Protein AF-A0A556UYN7-F1 (afdb_monomer_lite)

InterPro domains:
  IPR002108 Actin-depolymerising factor homology domain [PF00241] (22-129)
  IPR002108 Actin-depolymerising factor homology domain [PS51263] (1-130)
  IPR002108 Actin-depolymerising factor homology domain [SM00102] (3-130)
  IPR029006 ADF-H/Gelsolin-like domain superfamily [G3DSA:3.40.20.10] (18-131)

pLDDT: mean 74.33, std 18.43, range [32.28, 95.44]

Secondary structure (DSSP, 8-state):
--HHHHHHHHHHHHHTT-SEEEEEE-TTSS-EEEEEEES--HHHHHTT--TTSEEEEEEEE--TT-SS-EEEEEEEE-TTS-HHHHHHHTTHHHHHHHHHHHHSSS--SEEEEESSGGG--HHHHHHHHHTT-SS---HHHHHHS-TTSTT-S------PPP-HHHHHHHHHHHHHHHHHHHHHHHHHHHHHHHHHHHHHHHHHHHHHHHHHHHHHHHHHHHHHHHHHHHHHH--

Structure (mmCIF, N/CA/C/O backbone):
data_AF-A0A556UYN7-F1
#
_entry.id   AF-A0A556UYN7-F1
#
loop_
_atom_site.group_PDB
_atom_site.id
_atom_site.type_symbol
_atom_site.label_atom_id
_atom_site.label_alt_id
_atom_site.label_comp_id
_atom_site.label_asym_id
_atom_site.label_entity_id
_atom_site.label_seq_id
_atom_site.pdbx_PDB_ins_code
_atom_site.Cartn_x
_atom_site.Cartn_y
_atom_site.Cartn_z
_atom_site.occupancy
_atom_site.B_iso_or_equiv
_atom_site.auth_seq_id
_atom_site.auth_comp_id
_atom_site.auth_asym_id
_atom_site.auth_atom_id
_atom_site.pdbx_PDB_model_num
ATOM 1 N N . MET A 1 1 ? -4.667 -22.343 12.187 1.00 42.44 1 MET A N 1
ATOM 2 C CA . MET A 1 1 ? -4.225 -21.043 11.632 1.00 42.44 1 MET A CA 1
ATOM 3 C C . MET A 1 1 ? -2.766 -21.134 11.159 1.00 42.44 1 MET A C 1
ATOM 5 O O . MET A 1 1 ? -1.935 -20.327 11.536 1.00 42.44 1 MET A O 1
ATOM 9 N N . THR A 1 2 ? -2.428 -22.156 10.368 1.00 34.59 2 THR A N 1
ATOM 10 C CA . THR A 1 2 ? -1.034 -22.444 9.956 1.00 34.59 2 THR A CA 1
ATOM 11 C C . THR A 1 2 ? -0.932 -23.000 8.532 1.00 34.59 2 THR A C 1
ATOM 13 O O . THR A 1 2 ? 0.169 -23.124 8.010 1.00 34.59 2 THR A O 1
ATOM 16 N N . GLN A 1 3 ? -2.058 -23.276 7.859 1.00 34.25 3 GLN A N 1
ATOM 17 C CA . GLN A 1 3 ? -2.058 -23.762 6.473 1.00 34.25 3 GLN A CA 1
ATOM 18 C C . GLN A 1 3 ? -1.913 -22.647 5.421 1.00 34.25 3 GLN A C 1
ATOM 20 O O . GLN A 1 3 ? -1.437 -22.932 4.329 1.00 34.25 3 GLN A O 1
ATOM 25 N N . ASN A 1 4 ? -2.202 -21.380 5.747 1.00 41.03 4 ASN A N 1
ATOM 26 C CA . ASN A 1 4 ? -2.070 -20.275 4.781 1.00 41.03 4 ASN A CA 1
ATOM 27 C C . ASN A 1 4 ? -0.627 -19.783 4.594 1.00 41.03 4 ASN A C 1
ATOM 29 O O . ASN A 1 4 ? -0.275 -19.326 3.513 1.00 41.03 4 ASN A O 1
ATOM 33 N N . ILE A 1 5 ? 0.238 -19.927 5.601 1.00 40.72 5 ILE A N 1
ATOM 34 C CA . ILE A 1 5 ? 1.629 -19.448 5.515 1.00 40.72 5 ILE A CA 1
ATOM 35 C C . ILE A 1 5 ? 2.445 -20.313 4.543 1.00 40.72 5 ILE A C 1
ATOM 37 O O . ILE A 1 5 ? 3.268 -19.796 3.792 1.00 40.72 5 ILE A O 1
ATOM 41 N N . LEU A 1 6 ? 2.188 -21.627 4.504 1.00 32.28 6 LEU A N 1
ATOM 42 C CA . LEU A 1 6 ? 2.928 -22.545 3.636 1.00 32.28 6 LEU A CA 1
ATOM 43 C C . LEU A 1 6 ? 2.555 -22.379 2.153 1.00 32.28 6 LEU A C 1
ATOM 45 O O . LEU A 1 6 ? 3.432 -22.475 1.299 1.00 32.28 6 LEU A O 1
ATOM 49 N N . VAL A 1 7 ? 1.286 -22.084 1.844 1.00 47.94 7 VAL A N 1
ATOM 50 C CA . VAL A 1 7 ? 0.832 -21.804 0.468 1.00 47.94 7 VAL A CA 1
ATOM 51 C C . VAL A 1 7 ? 1.450 -20.502 -0.043 1.00 47.94 7 VAL A C 1
ATOM 53 O O . VAL A 1 7 ? 2.005 -20.493 -1.141 1.00 47.94 7 VAL A O 1
ATOM 56 N N . TYR A 1 8 ? 1.466 -19.447 0.781 1.00 46.69 8 TYR A N 1
ATOM 57 C CA . TYR A 1 8 ? 2.165 -18.202 0.452 1.00 46.69 8 TYR A CA 1
ATOM 58 C C . TYR A 1 8 ? 3.652 -18.445 0.180 1.00 46.69 8 TYR A C 1
ATOM 60 O O . TYR A 1 8 ? 4.160 -17.995 -0.841 1.00 46.69 8 TYR A O 1
ATOM 68 N N . LEU A 1 9 ? 4.341 -19.221 1.024 1.00 40.50 9 LEU A N 1
ATOM 69 C CA . LEU A 1 9 ? 5.772 -19.500 0.861 1.00 40.50 9 LEU A CA 1
ATOM 70 C C . LEU A 1 9 ? 6.089 -20.343 -0.394 1.00 40.50 9 LEU A C 1
ATOM 72 O O . LEU A 1 9 ? 7.134 -20.146 -1.014 1.00 40.50 9 LEU A O 1
ATOM 76 N N . ILE A 1 10 ? 5.208 -21.272 -0.788 1.00 42.69 10 ILE A N 1
ATOM 77 C CA . ILE A 1 10 ? 5.375 -22.130 -1.980 1.00 42.69 10 ILE A CA 1
ATOM 78 C C . ILE A 1 10 ? 5.110 -21.353 -3.276 1.00 42.69 10 ILE A C 1
ATOM 80 O O . ILE A 1 10 ? 5.870 -21.500 -4.240 1.00 42.69 10 ILE A O 1
ATOM 84 N N . VAL A 1 11 ? 4.092 -20.485 -3.291 1.00 47.66 11 VAL A N 1
ATOM 85 C CA . VAL A 1 11 ? 3.890 -19.530 -4.391 1.00 47.66 11 VAL A CA 1
ATOM 86 C C . VAL A 1 11 ? 5.108 -18.610 -4.483 1.00 47.66 11 VAL A C 1
ATOM 88 O O . VAL A 1 11 ? 5.686 -18.479 -5.555 1.00 47.66 11 VAL A O 1
ATOM 91 N N . PHE A 1 12 ? 5.602 -18.084 -3.360 1.00 46.22 12 PHE A N 1
ATOM 92 C CA . PHE A 1 12 ? 6.737 -17.157 -3.335 1.00 46.22 12 PHE A CA 1
ATOM 93 C C . PHE A 1 12 ? 8.063 -17.781 -3.806 1.00 46.22 12 PHE A C 1
ATOM 95 O O . PHE A 1 12 ? 8.829 -17.149 -4.533 1.00 46.22 12 PHE A O 1
ATOM 102 N N . ARG A 1 13 ? 8.324 -19.053 -3.473 1.00 43.06 13 ARG A N 1
ATOM 103 C CA . ARG A 1 13 ? 9.490 -19.788 -3.998 1.00 43.06 13 ARG A CA 1
ATOM 104 C C . ARG A 1 13 ? 9.388 -20.084 -5.500 1.00 43.06 13 ARG A C 1
ATOM 106 O O . ARG A 1 13 ? 10.425 -20.188 -6.146 1.00 43.06 13 ARG A O 1
ATOM 113 N N . SER A 1 14 ? 8.174 -20.184 -6.050 1.00 42.75 14 SER A N 1
ATOM 114 C CA . SER A 1 14 ? 7.933 -20.311 -7.500 1.00 42.75 14 SER A CA 1
ATOM 115 C C . SER A 1 14 ? 7.961 -18.962 -8.230 1.00 42.75 14 SER A C 1
ATOM 117 O O . SER A 1 14 ? 8.360 -18.914 -9.389 1.00 42.75 14 SER A O 1
ATOM 119 N N . VAL A 1 15 ? 7.619 -17.856 -7.555 1.00 46.72 15 VAL A N 1
ATOM 120 C CA . VAL A 1 15 ? 7.711 -16.483 -8.095 1.00 46.72 15 VAL A CA 1
ATOM 121 C C . VAL A 1 15 ? 9.159 -16.093 -8.411 1.00 46.72 15 VAL A C 1
ATOM 123 O O . VAL A 1 15 ? 9.382 -15.333 -9.341 1.00 46.72 15 VAL A O 1
ATOM 126 N N . PHE A 1 16 ? 10.155 -16.680 -7.740 1.00 49.12 16 PHE A N 1
ATOM 127 C CA . PHE A 1 16 ? 11.577 -16.448 -8.039 1.00 49.12 16 PHE A CA 1
ATOM 128 C C . PHE A 1 16 ? 12.073 -17.031 -9.375 1.00 49.12 16 PHE A C 1
ATOM 130 O O . PHE A 1 16 ? 13.209 -16.755 -9.762 1.00 49.12 16 PHE A O 1
ATOM 137 N N . VAL A 1 17 ? 11.256 -17.826 -10.075 1.00 51.34 17 VAL A N 1
ATOM 138 C CA . VAL A 1 17 ? 11.523 -18.200 -11.474 1.00 51.34 17 VAL A CA 1
ATOM 139 C C . VAL A 1 17 ? 11.115 -17.063 -12.418 1.00 51.34 17 VAL A C 1
ATOM 141 O O . VAL A 1 17 ? 11.763 -16.871 -13.439 1.00 51.34 17 VAL A O 1
ATOM 144 N N . PHE A 1 18 ? 10.105 -16.273 -12.042 1.00 54.22 18 PHE A N 1
ATOM 145 C CA . PHE A 1 18 ? 9.505 -15.251 -12.889 1.00 54.22 18 PHE A CA 1
ATOM 146 C C . PHE A 1 18 ? 10.128 -13.875 -12.646 1.00 54.22 18 PHE A C 1
ATOM 148 O O . PHE A 1 18 ? 10.205 -13.375 -11.524 1.00 54.22 18 PHE A O 1
ATOM 155 N N . PHE A 1 19 ? 10.527 -13.210 -13.726 1.00 77.94 19 PHE A N 1
ATOM 156 C CA . PHE A 1 19 ? 11.091 -11.857 -13.666 1.00 77.94 19 PHE A CA 1
ATOM 157 C C . PHE A 1 19 ? 10.030 -10.766 -13.426 1.00 77.94 19 PHE A C 1
ATOM 159 O O . PHE A 1 19 ? 10.395 -9.618 -13.143 1.00 77.94 19 PHE A O 1
ATOM 166 N N . ARG A 1 20 ? 8.739 -11.136 -13.482 1.00 87.88 20 ARG A N 1
ATOM 167 C CA . ARG A 1 20 ? 7.571 -10.267 -13.310 1.00 87.88 20 ARG A CA 1
ATOM 168 C C . ARG A 1 20 ? 6.389 -10.987 -12.654 1.00 87.88 20 ARG A C 1
ATOM 170 O O . ARG A 1 20 ? 6.052 -12.109 -13.034 1.00 87.88 20 ARG A O 1
ATOM 177 N N . ALA A 1 21 ? 5.675 -10.286 -11.780 1.00 90.88 21 ALA A N 1
ATOM 178 C CA . ALA A 1 21 ? 4.385 -10.682 -11.225 1.00 90.88 21 ALA A CA 1
ATOM 179 C C . ALA A 1 21 ? 3.445 -9.472 -11.119 1.00 90.88 21 ALA A C 1
ATOM 181 O O . ALA A 1 21 ? 3.884 -8.361 -10.839 1.00 90.88 21 ALA A O 1
ATOM 182 N N . LEU A 1 22 ? 2.154 -9.685 -11.337 1.00 93.00 22 LEU A N 1
ATOM 183 C CA . LEU A 1 22 ? 1.111 -8.672 -11.260 1.00 93.00 22 LEU A CA 1
ATOM 184 C C . LEU A 1 22 ? 0.003 -9.183 -10.349 1.00 93.00 22 LEU A C 1
ATOM 186 O O . LEU A 1 22 ? -0.548 -10.258 -10.585 1.00 93.00 22 LEU A O 1
ATOM 190 N N . TYR A 1 23 ? -0.324 -8.401 -9.332 1.00 93.62 23 TYR A N 1
ATOM 191 C CA . TYR A 1 23 ? -1.352 -8.720 -8.351 1.00 93.62 23 TYR A CA 1
ATOM 192 C C . TYR A 1 23 ? -2.517 -7.747 -8.482 1.00 93.62 23 TYR A C 1
ATOM 194 O O . TYR A 1 23 ? -2.319 -6.577 -8.805 1.00 93.62 23 TYR A O 1
ATOM 202 N N . THR A 1 24 ? -3.729 -8.212 -8.220 1.00 94.25 24 THR A N 1
ATOM 203 C CA . THR A 1 24 ? -4.936 -7.377 -8.180 1.00 94.25 24 THR A CA 1
ATOM 204 C C . THR A 1 24 ? -5.884 -7.908 -7.115 1.00 94.25 24 THR A C 1
ATOM 206 O O . THR A 1 24 ? -5.678 -9.008 -6.604 1.00 94.25 24 THR A O 1
ATOM 209 N N . TYR A 1 25 ? -6.888 -7.121 -6.748 1.00 91.88 25 TYR A N 1
ATOM 210 C CA . TYR A 1 25 ? -7.906 -7.574 -5.808 1.00 91.88 25 TYR A CA 1
ATOM 211 C C . TYR A 1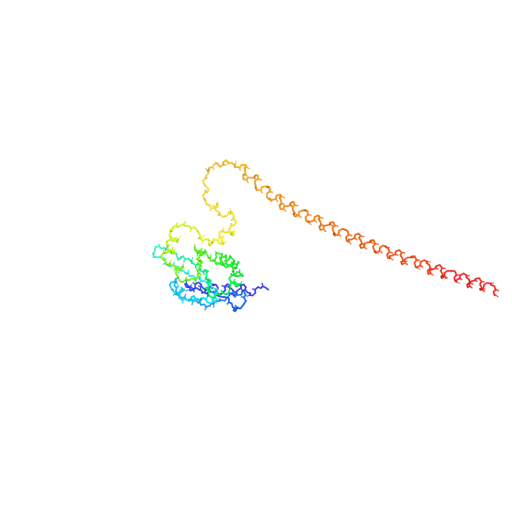 25 ? -8.883 -8.533 -6.488 1.00 91.88 25 TYR A C 1
ATOM 213 O O . TYR A 1 25 ? -9.242 -8.338 -7.652 1.00 91.88 25 TYR A O 1
ATOM 221 N N . GLU A 1 26 ? -9.305 -9.559 -5.757 1.00 88.81 26 GLU A N 1
ATOM 222 C CA . GLU A 1 26 ? -10.392 -10.438 -6.179 1.00 88.81 26 GLU A CA 1
ATOM 223 C C . GLU A 1 26 ? -11.735 -9.737 -5.938 1.00 88.81 26 GLU A C 1
ATOM 225 O O . GLU A 1 26 ? -12.152 -9.554 -4.793 1.00 88.81 26 GLU A O 1
ATOM 230 N N . ASP A 1 27 ? -12.387 -9.313 -7.022 1.00 84.00 27 ASP A N 1
ATOM 231 C CA . ASP A 1 27 ? -13.671 -8.606 -7.012 1.00 84.00 27 ASP A CA 1
ATOM 232 C C . ASP A 1 27 ? -13.698 -7.432 -6.003 1.00 84.00 27 ASP A C 1
ATOM 234 O O . ASP A 1 27 ? -12.832 -6.552 -6.029 1.00 84.00 27 ASP A O 1
ATOM 238 N N . ASP A 1 28 ? -14.685 -7.421 -5.103 1.00 80.12 28 ASP A N 1
ATOM 239 C CA . ASP A 1 28 ? -14.854 -6.410 -4.053 1.00 80.12 28 ASP A CA 1
ATOM 240 C C . ASP A 1 28 ? -14.113 -6.758 -2.746 1.00 80.12 28 ASP A C 1
ATOM 242 O O . ASP A 1 28 ? -14.168 -6.001 -1.770 1.00 80.12 28 ASP A O 1
ATOM 246 N N . SER A 1 29 ? -13.412 -7.897 -2.693 1.00 87.56 29 SER A N 1
ATOM 247 C CA . SER A 1 29 ? -12.663 -8.321 -1.506 1.00 87.56 29 SER A CA 1
ATOM 248 C C . SER A 1 29 ? -11.379 -7.504 -1.322 1.00 87.56 29 SER A C 1
ATOM 250 O O . SER A 1 29 ? -10.909 -6.816 -2.227 1.00 87.56 29 SER A O 1
ATOM 252 N N . ASN A 1 30 ? -10.771 -7.583 -0.139 1.00 89.12 30 ASN A N 1
ATOM 253 C CA . ASN A 1 30 ? -9.442 -7.011 0.108 1.00 89.12 30 ASN A CA 1
ATOM 254 C C . ASN A 1 30 ? -8.323 -8.046 -0.068 1.00 89.12 30 ASN A C 1
ATOM 256 O O . ASN A 1 30 ? -7.190 -7.798 0.348 1.00 89.12 30 ASN A O 1
ATOM 260 N N . ASP A 1 31 ? -8.633 -9.178 -0.699 1.00 88.06 31 ASP A N 1
ATOM 261 C CA . ASP A 1 31 ? -7.693 -10.265 -0.913 1.00 88.06 31 ASP A CA 1
ATOM 262 C C . ASP A 1 31 ? -6.971 -10.072 -2.251 1.00 88.06 31 ASP A C 1
ATOM 264 O O . ASP A 1 31 ? -7.582 -9.853 -3.300 1.00 88.06 31 ASP A O 1
ATOM 268 N N . LEU A 1 32 ? -5.637 -10.096 -2.200 1.00 89.38 32 LEU A N 1
ATOM 269 C CA . LEU A 1 32 ? -4.787 -9.970 -3.380 1.00 89.38 32 LEU A CA 1
ATOM 270 C C . LEU A 1 32 ? -4.554 -11.332 -4.023 1.00 89.38 32 LEU A C 1
ATOM 272 O O . LEU A 1 32 ? -4.043 -12.255 -3.386 1.00 89.38 32 LEU A O 1
ATOM 276 N N . VAL A 1 33 ? -4.827 -11.408 -5.320 1.00 90.75 33 VAL A N 1
ATOM 277 C CA . VAL A 1 33 ? -4.591 -12.585 -6.157 1.00 90.75 33 VAL A CA 1
ATOM 278 C C . VAL A 1 33 ? -3.559 -12.286 -7.238 1.00 90.75 33 VAL A C 1
ATOM 280 O O . VAL A 1 33 ? -3.388 -11.144 -7.673 1.00 90.75 33 VAL A O 1
ATOM 283 N N . LEU A 1 34 ? -2.847 -13.324 -7.681 1.00 91.12 34 LEU A N 1
ATOM 284 C CA . LEU A 1 34 ? -1.914 -13.228 -8.801 1.00 91.12 34 LEU A CA 1
ATOM 285 C C . LEU A 1 34 ? -2.709 -13.159 -10.112 1.00 91.12 34 LEU A C 1
ATOM 287 O O . LEU A 1 34 ? -3.281 -14.155 -10.546 1.00 91.12 34 LEU A O 1
ATOM 291 N N . ALA A 1 35 ? -2.720 -11.992 -10.749 1.00 91.25 35 ALA A N 1
ATOM 292 C CA . ALA A 1 35 ? -3.374 -11.780 -12.037 1.00 91.25 35 ALA A CA 1
ATOM 293 C C . ALA A 1 35 ? -2.535 -12.323 -13.201 1.00 91.25 35 ALA A C 1
ATOM 295 O O . ALA A 1 35 ? -3.068 -12.865 -14.166 1.00 91.25 35 ALA A O 1
ATOM 296 N N . SER A 1 36 ? -1.212 -12.150 -13.138 1.00 90.00 36 SER A N 1
ATOM 297 C CA . SER A 1 36 ? -0.306 -12.591 -14.199 1.00 90.00 36 SER A CA 1
ATOM 298 C C . SER A 1 36 ? 1.136 -12.690 -13.704 1.00 90.00 36 SER A C 1
ATOM 300 O O . SER A 1 36 ? 1.583 -11.856 -12.923 1.00 90.00 36 SER A O 1
ATOM 302 N N . SER A 1 37 ? 1.900 -13.660 -14.200 1.00 89.31 37 SER A N 1
ATOM 303 C CA . SER A 1 37 ? 3.347 -13.779 -13.976 1.00 89.31 37 SER A CA 1
ATOM 304 C C . SER A 1 37 ? 4.053 -14.220 -15.253 1.00 89.31 37 SER A C 1
ATOM 306 O O . SER A 1 37 ? 3.429 -14.825 -16.124 1.00 89.31 37 SER A O 1
ATOM 308 N N . GLY A 1 38 ? 5.348 -13.931 -15.376 1.00 84.88 38 GLY A N 1
ATOM 309 C CA . GLY A 1 38 ? 6.119 -14.354 -16.543 1.00 84.88 38 GLY A CA 1
ATOM 310 C C . GLY A 1 38 ? 7.581 -13.925 -16.529 1.00 84.88 38 GLY A C 1
ATOM 311 O O . GLY A 1 38 ? 8.042 -13.210 -15.634 1.00 84.88 38 GLY A O 1
ATOM 312 N N . ASP A 1 39 ? 8.294 -14.353 -17.567 1.00 74.25 39 ASP A N 1
ATOM 313 C CA . ASP A 1 39 ? 9.716 -14.081 -17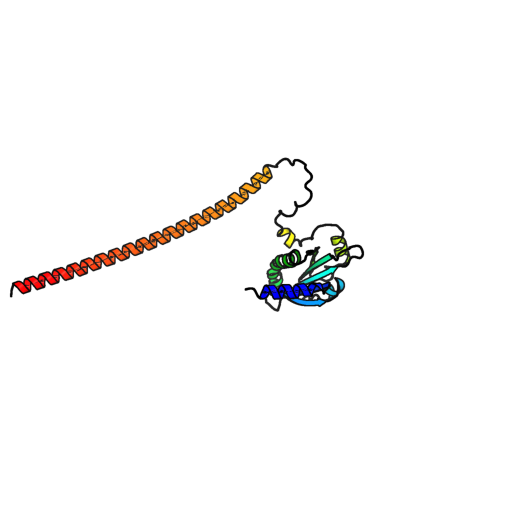.782 1.00 74.25 39 ASP A CA 1
ATOM 314 C C . ASP A 1 39 ? 9.901 -12.794 -18.594 1.00 74.25 39 ASP A C 1
ATOM 316 O O . ASP A 1 39 ? 10.445 -12.794 -19.692 1.00 74.25 39 ASP A O 1
ATOM 320 N N . GLY A 1 40 ? 9.412 -11.690 -18.031 1.00 71.06 40 GLY A N 1
ATOM 321 C CA . GLY A 1 40 ? 9.435 -10.355 -18.626 1.00 71.06 40 GLY A CA 1
ATOM 322 C C . GLY A 1 40 ? 9.995 -9.308 -17.667 1.00 71.06 40 GLY A C 1
ATOM 323 O O . GLY A 1 40 ? 10.139 -9.553 -16.471 1.00 71.06 40 GLY A O 1
ATOM 324 N N . GLY A 1 41 ? 10.331 -8.127 -18.182 1.00 81.25 41 GLY A N 1
ATOM 325 C CA . GLY A 1 41 ? 10.792 -6.991 -17.376 1.00 81.25 41 GLY A CA 1
ATOM 326 C C . GLY A 1 41 ? 9.736 -5.894 -17.227 1.00 81.25 41 GLY A C 1
ATOM 327 O O . GLY A 1 41 ? 8.532 -6.125 -17.351 1.00 81.25 41 GLY A O 1
ATOM 328 N N . LEU A 1 42 ? 10.215 -4.667 -17.029 1.00 86.56 42 LEU A N 1
ATOM 329 C CA . LEU A 1 42 ? 9.385 -3.465 -16.923 1.00 86.56 42 LEU A CA 1
ATOM 330 C C . LEU A 1 42 ? 8.495 -3.233 -18.164 1.00 86.56 42 LEU A C 1
ATOM 332 O O . LEU A 1 42 ? 7.310 -2.960 -18.028 1.00 86.56 42 LEU A O 1
ATOM 336 N N . ALA A 1 43 ? 9.026 -3.406 -19.377 1.00 86.00 43 ALA A N 1
ATOM 337 C CA . ALA A 1 43 ? 8.269 -3.145 -20.607 1.00 86.00 43 ALA A CA 1
ATOM 338 C C . ALA A 1 43 ? 7.016 -4.032 -20.747 1.00 86.00 43 ALA A C 1
ATOM 340 O O . ALA A 1 43 ? 5.973 -3.579 -21.210 1.00 86.00 43 ALA A O 1
ATOM 341 N N . GLU 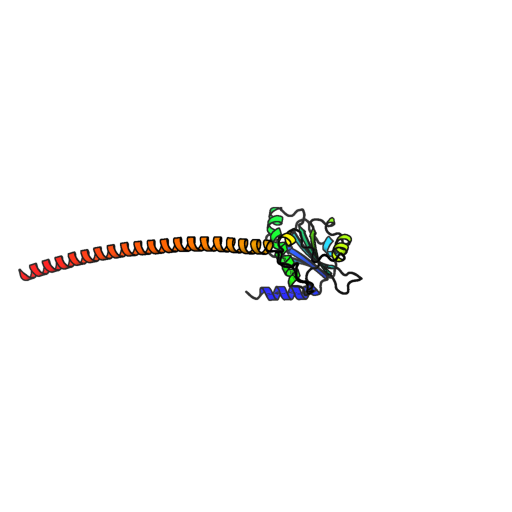A 1 44 ? 7.099 -5.290 -20.312 1.00 87.12 44 GLU A N 1
ATOM 342 C CA . GLU A 1 44 ? 5.969 -6.215 -20.395 1.00 87.12 44 GLU A CA 1
ATOM 343 C C . GLU A 1 44 ? 4.941 -5.972 -19.290 1.00 87.12 44 GLU A C 1
ATOM 345 O O . GLU A 1 44 ? 3.748 -6.171 -19.512 1.00 87.12 44 GLU A O 1
ATOM 350 N N . ILE A 1 45 ? 5.372 -5.575 -18.084 1.00 90.44 45 ILE A N 1
ATOM 351 C CA . ILE A 1 45 ? 4.422 -5.319 -16.991 1.00 90.44 45 ILE A CA 1
ATOM 352 C C . ILE A 1 45 ? 3.555 -4.100 -17.282 1.00 90.44 45 ILE A C 1
ATOM 354 O O . ILE A 1 45 ? 2.353 -4.147 -17.040 1.00 90.44 45 ILE A O 1
ATOM 358 N N . MET A 1 46 ? 4.148 -3.060 -17.876 1.00 89.62 46 MET A N 1
ATOM 359 C CA . MET A 1 46 ? 3.474 -1.800 -18.193 1.00 89.62 46 MET A CA 1
ATOM 360 C C . MET A 1 46 ? 2.233 -1.993 -19.066 1.00 89.62 46 MET A C 1
ATOM 362 O O . MET A 1 46 ? 1.202 -1.383 -18.810 1.00 89.62 46 MET A O 1
ATOM 366 N N . VAL A 1 47 ? 2.304 -2.882 -20.058 1.00 89.88 47 VAL A N 1
ATOM 367 C CA . VAL A 1 47 ? 1.186 -3.140 -20.981 1.00 89.88 47 VAL A CA 1
ATOM 368 C C . VAL A 1 47 ? 0.107 -4.060 -20.401 1.00 89.88 47 VAL A C 1
ATOM 370 O O . VAL A 1 47 ? -0.900 -4.302 -21.056 1.00 89.88 47 VAL A O 1
ATOM 373 N N . THR A 1 48 ? 0.319 -4.608 -19.199 1.00 92.50 48 THR A N 1
ATOM 374 C CA . THR A 1 48 ? -0.630 -5.529 -18.547 1.00 92.50 48 THR A CA 1
ATOM 375 C C . THR A 1 48 ? -1.532 -4.809 -17.533 1.00 92.50 48 THR A C 1
ATOM 377 O O . THR A 1 48 ? -2.459 -5.419 -17.004 1.00 92.50 48 THR A O 1
ATOM 380 N N . PHE A 1 49 ? -1.274 -3.531 -17.236 1.00 94.69 49 PHE A N 1
ATOM 381 C CA . PHE A 1 49 ? -2.103 -2.759 -16.314 1.00 94.69 49 PHE A CA 1
ATOM 382 C C . PHE A 1 49 ? -3.481 -2.429 -16.902 1.00 94.69 49 PHE A C 1
ATOM 384 O O . PHE A 1 49 ? -3.626 -2.189 -18.099 1.00 94.69 49 PHE A O 1
ATOM 391 N N . ASP A 1 50 ? -4.486 -2.405 -16.027 1.00 94.06 50 ASP A N 1
ATOM 392 C CA . ASP A 1 50 ? -5.888 -2.141 -16.351 1.00 94.06 50 ASP A CA 1
ATOM 393 C C . ASP A 1 50 ? -6.346 -0.857 -15.640 1.00 94.06 50 ASP A C 1
ATOM 395 O O . ASP A 1 50 ? -6.171 -0.704 -14.427 1.00 94.06 50 ASP A O 1
ATOM 399 N N . ASN A 1 51 ? -6.942 0.074 -16.390 1.00 94.56 51 ASN A N 1
ATOM 400 C CA . ASN A 1 51 ? -7.430 1.354 -15.868 1.00 94.56 51 ASN A CA 1
ATOM 401 C C . ASN A 1 51 ? -8.643 1.201 -14.940 1.00 94.56 51 ASN A C 1
ATOM 403 O O . ASN A 1 51 ? -8.911 2.087 -14.133 1.00 94.56 51 ASN A O 1
ATOM 407 N N . SER A 1 52 ? -9.348 0.073 -15.001 1.00 94.06 52 SER A N 1
ATOM 408 C CA . SER A 1 52 ? -10.508 -0.209 -14.151 1.00 94.06 52 SER A CA 1
ATOM 409 C C . SER A 1 52 ? -10.146 -0.842 -12.804 1.00 94.06 52 SER A C 1
ATOM 411 O O . SER A 1 52 ? -11.033 -1.099 -11.987 1.00 94.06 52 SER A O 1
ATOM 413 N N . ARG A 1 53 ? -8.855 -1.108 -12.544 1.00 93.81 53 ARG A N 1
ATOM 414 C CA . ARG A 1 53 ? -8.406 -1.885 -11.379 1.00 93.81 53 ARG A CA 1
ATOM 415 C C . ARG A 1 53 ? -7.267 -1.223 -10.614 1.00 93.81 53 ARG A C 1
ATOM 417 O O . ARG A 1 53 ? -6.453 -0.475 -11.149 1.00 93.81 53 ARG A O 1
ATOM 424 N N . ILE A 1 54 ? -7.183 -1.573 -9.332 1.00 94.12 54 ILE A N 1
ATOM 425 C CA . ILE A 1 54 ? -5.980 -1.356 -8.523 1.00 94.12 54 ILE A CA 1
ATOM 426 C C . ILE A 1 54 ? -5.107 -2.597 -8.668 1.00 94.12 54 ILE A C 1
ATOM 428 O O . ILE A 1 54 ? -5.585 -3.729 -8.517 1.00 94.12 54 ILE A O 1
ATOM 432 N N . MET A 1 55 ? -3.836 -2.388 -8.990 1.00 95.31 55 MET A N 1
ATOM 433 C CA . MET A 1 55 ? -2.901 -3.471 -9.257 1.00 95.31 55 MET A CA 1
ATOM 434 C C . MET A 1 55 ? -1.541 -3.184 -8.625 1.00 95.31 55 MET A C 1
ATOM 436 O O . MET A 1 55 ? -1.131 -2.037 -8.472 1.00 95.31 55 MET A O 1
ATOM 440 N N . TYR A 1 56 ? -0.815 -4.243 -8.287 1.00 94.06 56 TYR A N 1
ATOM 441 C CA . TYR A 1 56 ? 0.548 -4.159 -7.778 1.00 94.06 56 TYR A CA 1
ATOM 442 C C . TYR A 1 56 ? 1.461 -4.939 -8.706 1.00 94.06 56 TYR A C 1
ATOM 444 O O . TYR A 1 56 ? 1.369 -6.163 -8.805 1.00 94.06 56 TYR A O 1
ATOM 452 N N . GLY A 1 57 ? 2.316 -4.220 -9.419 1.00 93.25 57 GLY A N 1
ATOM 453 C CA . GLY A 1 57 ? 3.286 -4.806 -10.324 1.00 93.25 57 GLY A CA 1
ATOM 454 C C . GLY A 1 57 ? 4.626 -4.995 -9.632 1.00 93.25 57 GLY A C 1
ATOM 455 O O . GLY A 1 57 ? 5.189 -4.043 -9.114 1.00 93.25 57 GLY A O 1
ATOM 456 N N . PHE A 1 58 ? 5.163 -6.203 -9.646 1.00 90.50 58 PHE A N 1
ATOM 457 C CA . PHE A 1 58 ? 6.515 -6.493 -9.196 1.00 90.50 58 PHE A CA 1
ATOM 458 C C . PHE A 1 58 ? 7.344 -6.953 -10.390 1.00 90.50 58 PHE A C 1
ATOM 460 O O . PHE A 1 58 ? 6.958 -7.892 -11.086 1.00 90.50 58 PHE A O 1
ATOM 467 N N . CYS A 1 59 ? 8.483 -6.317 -10.644 1.00 89.69 59 CYS A N 1
ATOM 468 C CA . CYS A 1 59 ? 9.380 -6.759 -11.707 1.00 89.69 59 CYS A CA 1
ATOM 469 C C . CYS A 1 59 ? 10.846 -6.515 -11.371 1.00 89.69 59 CYS A C 1
ATOM 471 O O . CYS A 1 59 ? 11.207 -5.567 -10.671 1.00 89.69 59 CYS A O 1
ATOM 473 N N . SER A 1 60 ? 11.700 -7.361 -11.935 1.00 84.75 60 SER A N 1
ATOM 474 C CA . SER A 1 60 ? 13.141 -7.152 -11.929 1.00 84.75 60 SER A CA 1
ATOM 475 C C . SER A 1 60 ? 13.576 -6.282 -13.111 1.00 84.75 60 SER A C 1
ATOM 477 O O . SER A 1 60 ? 13.114 -6.449 -14.242 1.00 84.75 60 SER A O 1
ATOM 479 N N . LEU A 1 61 ? 14.506 -5.368 -12.853 1.00 80.75 61 LEU A N 1
ATOM 480 C CA . LEU A 1 61 ? 15.220 -4.601 -13.857 1.00 80.75 61 LEU A CA 1
ATOM 481 C C . LEU A 1 61 ? 16.657 -5.122 -13.930 1.00 80.75 61 LEU A C 1
ATOM 483 O O . LEU A 1 61 ? 17.431 -5.019 -12.973 1.00 80.75 61 LEU A O 1
ATOM 487 N N . LYS A 1 62 ? 17.010 -5.701 -15.079 1.00 72.25 62 LYS A N 1
ATOM 488 C CA . LYS A 1 62 ? 18.385 -6.106 -15.381 1.00 72.25 62 LYS A CA 1
ATOM 489 C C . LYS A 1 62 ? 19.126 -4.903 -15.949 1.00 72.25 62 LYS A C 1
ATOM 491 O O . LYS A 1 62 ? 18.870 -4.496 -17.077 1.00 72.25 62 LYS A O 1
ATOM 496 N N . GLU A 1 63 ? 20.037 -4.342 -15.167 1.00 66.38 63 GLU A N 1
ATOM 497 C CA . GLU A 1 63 ? 20.961 -3.324 -15.656 1.00 66.38 63 GLU A CA 1
ATOM 498 C C . GLU A 1 63 ? 22.245 -4.001 -16.146 1.00 66.38 63 GLU A C 1
ATOM 500 O O . GLU A 1 63 ? 22.784 -4.871 -15.465 1.00 66.38 63 GLU A O 1
ATOM 505 N N . ALA A 1 64 ? 22.750 -3.607 -17.318 1.00 65.69 64 ALA A N 1
ATOM 506 C CA . ALA A 1 64 ? 23.939 -4.218 -17.923 1.00 65.69 64 ALA A CA 1
ATOM 507 C C . ALA A 1 64 ? 25.211 -4.076 -17.061 1.00 65.69 64 ALA A C 1
ATOM 509 O O . ALA A 1 64 ? 26.145 -4.863 -17.195 1.00 65.69 64 ALA A O 1
ATOM 510 N N . THR A 1 65 ? 25.250 -3.071 -16.187 1.00 64.62 65 THR A N 1
ATOM 511 C CA . THR A 1 65 ? 26.378 -2.742 -15.304 1.00 64.62 65 THR A CA 1
ATOM 512 C C . THR A 1 65 ? 26.239 -3.333 -13.900 1.00 64.62 65 THR A C 1
ATOM 514 O O . THR A 1 65 ? 27.222 -3.371 -13.159 1.00 64.62 65 THR A O 1
ATOM 517 N N . ALA A 1 66 ? 25.049 -3.801 -13.512 1.00 66.38 66 ALA A N 1
ATOM 518 C CA . ALA A 1 66 ? 24.791 -4.303 -12.170 1.00 66.38 66 ALA A CA 1
ATOM 519 C C . ALA A 1 66 ? 24.998 -5.821 -12.099 1.00 66.38 66 ALA A C 1
ATOM 521 O O . ALA A 1 66 ? 24.408 -6.590 -12.853 1.00 66.38 66 ALA A O 1
ATOM 522 N N . ALA A 1 67 ? 25.794 -6.271 -11.124 1.00 66.56 67 ALA A N 1
ATOM 523 C CA . ALA A 1 67 ? 26.024 -7.698 -10.883 1.00 66.56 67 ALA A CA 1
ATOM 524 C C . ALA A 1 67 ? 24.769 -8.440 -10.380 1.00 66.56 67 ALA A C 1
ATOM 526 O O . ALA A 1 67 ? 24.704 -9.666 -10.442 1.00 66.56 67 ALA A O 1
ATOM 527 N N . LEU A 1 68 ? 23.785 -7.706 -9.851 1.00 69.25 68 LEU A N 1
ATOM 528 C CA . LEU A 1 68 ? 22.538 -8.245 -9.320 1.00 69.25 68 LEU A CA 1
ATOM 529 C C . LEU A 1 68 ? 21.354 -7.456 -9.891 1.00 69.25 68 LEU A C 1
ATOM 531 O O . LEU A 1 68 ? 21.466 -6.235 -10.025 1.00 69.25 68 LEU A O 1
ATOM 535 N N . PRO A 1 69 ? 20.222 -8.121 -10.187 1.00 75.06 69 PRO A N 1
ATOM 536 C CA . PRO A 1 69 ? 19.014 -7.432 -10.618 1.00 75.06 69 PRO A CA 1
ATOM 537 C C . PRO A 1 69 ? 18.517 -6.492 -9.516 1.00 75.06 69 PRO A C 1
ATOM 539 O O . PRO A 1 69 ? 18.666 -6.794 -8.327 1.00 75.06 69 PRO A O 1
ATOM 542 N N . ARG A 1 70 ? 17.923 -5.370 -9.928 1.00 80.94 70 ARG A N 1
ATOM 543 C CA . ARG A 1 70 ? 17.162 -4.494 -9.032 1.00 80.94 70 ARG A CA 1
ATOM 544 C C . ARG A 1 70 ? 15.682 -4.823 -9.116 1.00 80.94 70 ARG A C 1
ATOM 546 O O . ARG A 1 70 ? 15.205 -5.198 -10.184 1.00 80.94 70 ARG A O 1
ATOM 553 N N . TYR A 1 71 ? 14.962 -4.681 -8.017 1.00 84.69 71 TYR A N 1
ATOM 554 C CA . TYR A 1 71 ? 13.539 -4.978 -7.930 1.00 84.69 71 TYR A CA 1
ATOM 555 C C . TYR A 1 71 ? 12.721 -3.702 -7.780 1.00 84.69 71 TYR A C 1
ATOM 557 O O . TYR A 1 71 ? 13.063 -2.802 -7.015 1.00 84.69 71 TYR A O 1
ATOM 565 N N . ILE A 1 72 ? 11.619 -3.641 -8.519 1.00 88.12 72 ILE A N 1
ATOM 566 C CA . ILE A 1 72 ? 10.714 -2.498 -8.565 1.00 88.12 72 ILE A CA 1
ATOM 567 C C . ILE A 1 72 ? 9.326 -2.977 -8.154 1.00 88.12 72 ILE A C 1
ATOM 569 O O . ILE A 1 72 ? 8.851 -4.002 -8.650 1.00 88.12 72 ILE A O 1
ATOM 573 N N . LEU A 1 73 ? 8.671 -2.205 -7.286 1.00 91.12 73 LEU A N 1
ATOM 574 C CA . LEU A 1 73 ? 7.248 -2.336 -6.996 1.00 91.12 73 LEU A CA 1
ATOM 575 C C . LEU A 1 73 ? 6.499 -1.148 -7.601 1.00 91.12 73 LEU A C 1
ATOM 577 O O . LEU A 1 73 ? 6.827 0.007 -7.350 1.00 91.12 73 LEU A O 1
ATOM 581 N N . ILE A 1 74 ? 5.468 -1.432 -8.376 1.00 92.94 74 ILE A N 1
ATOM 582 C CA . ILE A 1 74 ? 4.602 -0.456 -9.024 1.00 92.94 74 ILE A CA 1
ATOM 583 C C . ILE A 1 74 ? 3.241 -0.546 -8.342 1.00 92.94 74 ILE A C 1
ATOM 585 O O . ILE A 1 74 ? 2.549 -1.556 -8.449 1.00 92.94 74 ILE A O 1
ATOM 589 N N . ASN A 1 75 ? 2.871 0.504 -7.623 1.00 94.88 75 ASN A N 1
ATOM 590 C CA . ASN A 1 75 ? 1.537 0.728 -7.093 1.00 94.88 75 ASN A CA 1
ATOM 591 C C . ASN A 1 75 ? 0.688 1.401 -8.179 1.00 94.88 75 ASN A C 1
ATOM 593 O O . ASN A 1 75 ? 0.783 2.615 -8.374 1.00 94.88 75 ASN A O 1
ATOM 597 N N . TRP A 1 76 ? -0.097 0.600 -8.897 1.00 95.44 76 TRP A N 1
ATOM 598 C CA . TRP A 1 76 ? -0.964 1.059 -9.973 1.00 95.44 76 TRP A CA 1
ATOM 599 C C . TRP A 1 76 ? -2.380 1.319 -9.467 1.00 95.44 76 TRP A C 1
ATOM 601 O O . TRP A 1 76 ? -3.047 0.420 -8.947 1.00 95.44 76 TRP A O 1
ATOM 611 N N . VAL A 1 77 ? -2.861 2.540 -9.668 1.00 94.81 77 VAL A N 1
ATOM 612 C CA . VAL A 1 77 ? -4.238 2.935 -9.371 1.00 94.81 77 VAL A CA 1
ATOM 613 C C . VAL A 1 77 ? -4.881 3.413 -10.663 1.00 94.81 77 VAL A C 1
ATOM 615 O O . VAL A 1 77 ? -4.687 4.559 -11.057 1.00 94.81 77 VAL A O 1
ATOM 618 N N . GLY A 1 78 ? -5.642 2.533 -11.314 1.00 93.56 78 GLY A N 1
ATOM 619 C CA . GLY A 1 78 ? -6.309 2.856 -12.568 1.00 93.56 78 GLY A CA 1
ATOM 620 C C . GLY A 1 78 ? -7.255 4.058 -12.454 1.00 93.56 78 GLY A C 1
ATOM 621 O O . GLY A 1 78 ? -7.899 4.282 -11.421 1.00 93.56 78 GLY A O 1
ATOM 622 N N . GLU A 1 79 ? -7.324 4.852 -13.522 1.00 92.81 79 GLU A N 1
ATOM 623 C CA . GLU A 1 79 ? -8.104 6.094 -13.559 1.00 92.81 79 GLU A CA 1
ATOM 624 C C . GLU A 1 79 ? -9.604 5.852 -13.339 1.00 92.81 79 GLU A C 1
ATOM 626 O O . GLU A 1 79 ? -10.232 6.585 -12.567 1.00 92.81 79 GLU A O 1
ATOM 631 N N . ASP A 1 80 ? -10.134 4.764 -13.904 1.00 94.00 80 ASP A N 1
ATOM 632 C CA . ASP A 1 80 ? -11.554 4.394 -13.881 1.00 94.00 80 ASP A CA 1
ATOM 633 C C . ASP A 1 80 ? -11.983 3.706 -12.571 1.00 94.00 80 ASP A C 1
ATOM 635 O O . ASP A 1 80 ? -13.151 3.350 -12.393 1.00 94.00 80 ASP A O 1
ATOM 639 N N . VAL A 1 81 ? -11.062 3.517 -11.619 1.00 92.69 81 VAL A N 1
ATOM 640 C CA . VAL A 1 81 ? -11.388 2.957 -10.301 1.00 92.69 81 VAL A CA 1
ATOM 641 C C . VAL A 1 81 ? -12.234 3.962 -9.493 1.00 92.69 81 VAL A C 1
ATOM 643 O O . VAL A 1 81 ? -11.860 5.134 -9.389 1.00 92.69 81 VAL A O 1
ATOM 646 N N . PRO A 1 82 ? -13.325 3.536 -8.828 1.00 92.88 82 PRO A N 1
ATOM 647 C CA . PRO A 1 82 ? -14.111 4.416 -7.964 1.00 92.88 82 PRO A CA 1
ATOM 648 C C . PRO A 1 82 ? -13.289 5.020 -6.816 1.00 92.88 82 PRO A C 1
ATOM 650 O O . PRO A 1 82 ? -12.554 4.310 -6.124 1.00 92.88 82 PRO A O 1
ATOM 653 N N . ASP A 1 83 ? -13.474 6.311 -6.531 1.00 92.50 83 ASP A N 1
ATOM 654 C CA . ASP A 1 83 ? -12.695 7.031 -5.508 1.00 92.50 83 ASP A CA 1
ATOM 655 C C . ASP A 1 83 ? -12.799 6.412 -4.108 1.00 92.50 83 ASP A C 1
ATOM 657 O O . ASP A 1 83 ? -11.818 6.374 -3.363 1.00 92.50 83 ASP A O 1
ATOM 661 N N . ALA A 1 84 ? -13.962 5.850 -3.763 1.00 90.62 84 ALA A N 1
ATOM 662 C CA . ALA A 1 84 ? -14.153 5.123 -2.509 1.00 90.62 84 ALA A CA 1
ATOM 663 C C . ALA A 1 84 ? -13.185 3.931 -2.383 1.00 90.62 84 ALA A C 1
ATOM 665 O O . ALA A 1 84 ? -12.607 3.706 -1.318 1.00 90.62 84 ALA A O 1
ATOM 666 N N . ARG A 1 85 ? -12.953 3.206 -3.485 1.00 88.75 85 ARG A N 1
ATOM 667 C CA . ARG A 1 85 ? -12.026 2.072 -3.535 1.00 88.75 85 ARG A CA 1
ATOM 668 C C . ARG A 1 85 ? -10.573 2.540 -3.505 1.00 88.75 85 ARG A C 1
ATOM 670 O O . ARG A 1 85 ? -9.781 1.975 -2.754 1.00 88.75 85 ARG A O 1
ATOM 677 N N . LYS A 1 86 ? -10.237 3.611 -4.238 1.00 90.75 86 LYS A N 1
ATOM 678 C CA . LYS A 1 86 ? -8.906 4.250 -4.184 1.00 90.75 86 LYS A CA 1
ATOM 679 C C . LYS A 1 86 ? -8.544 4.649 -2.747 1.00 90.75 86 LYS A C 1
ATOM 681 O O . LYS A 1 86 ? -7.443 4.365 -2.283 1.00 90.75 86 LYS A O 1
ATOM 686 N N . CYS A 1 87 ? -9.489 5.259 -2.028 1.00 88.88 87 CYS A N 1
ATOM 687 C CA . CYS A 1 87 ? -9.308 5.678 -0.640 1.00 88.88 87 CYS A CA 1
ATOM 688 C C . CYS A 1 87 ? -9.134 4.484 0.312 1.00 88.88 87 CYS A C 1
ATOM 690 O O . CYS A 1 87 ? -8.192 4.473 1.104 1.00 88.88 87 CYS A O 1
ATOM 692 N N . ALA A 1 88 ? -9.987 3.460 0.199 1.00 87.19 88 ALA A N 1
ATOM 693 C CA . ALA A 1 88 ? -9.917 2.270 1.046 1.00 87.19 88 ALA A CA 1
ATOM 694 C C . ALA A 1 88 ? -8.586 1.512 0.889 1.00 87.19 88 ALA A C 1
ATOM 696 O O . ALA A 1 88 ? -7.990 1.105 1.881 1.00 87.19 88 ALA A O 1
ATOM 697 N N . CYS A 1 89 ? -8.090 1.371 -0.344 1.00 85.25 89 CYS A N 1
ATOM 698 C CA . CYS A 1 89 ? -6.874 0.609 -0.634 1.00 85.25 89 CYS A CA 1
ATOM 699 C C . CYS A 1 89 ? -5.570 1.401 -0.435 1.00 85.25 89 CYS A C 1
ATOM 701 O O . CYS A 1 89 ? -4.491 0.807 -0.463 1.00 85.25 89 CYS A O 1
ATOM 703 N N . ALA A 1 90 ? -5.628 2.719 -0.211 1.00 84.88 90 ALA A N 1
ATOM 704 C CA . ALA A 1 90 ? -4.434 3.545 -0.011 1.00 84.88 90 ALA A CA 1
ATOM 705 C C . ALA A 1 90 ? -3.610 3.114 1.217 1.00 84.88 90 ALA A C 1
ATOM 707 O O . ALA A 1 90 ? -2.382 3.203 1.202 1.00 84.88 90 ALA A O 1
ATOM 708 N N . SER A 1 91 ? -4.272 2.610 2.264 1.00 84.19 91 SER A N 1
ATOM 709 C CA . SER A 1 91 ? -3.619 2.095 3.475 1.00 84.19 91 SER A CA 1
ATOM 710 C C . SER A 1 91 ? -2.894 0.764 3.240 1.00 84.19 91 SER A C 1
ATOM 712 O O . SER A 1 91 ? -1.897 0.487 3.906 1.00 84.19 91 SER A O 1
ATOM 714 N N . HIS A 1 92 ? -3.334 -0.037 2.262 1.00 86.69 92 HIS A N 1
ATOM 715 C CA . HIS A 1 92 ? -2.769 -1.361 1.984 1.00 86.69 92 HIS A CA 1
ATOM 716 C C . HIS A 1 92 ? -1.371 -1.284 1.358 1.00 86.69 92 HIS A C 1
ATOM 718 O O . HIS A 1 92 ? -0.570 -2.203 1.524 1.00 86.69 92 HIS A O 1
ATOM 724 N N . VAL A 1 93 ? -1.048 -0.177 0.675 1.00 85.12 93 VAL A N 1
ATOM 725 C CA . VAL A 1 93 ? 0.246 0.031 -0.003 1.00 85.12 93 VAL A CA 1
ATOM 726 C C . VAL A 1 93 ? 1.421 -0.192 0.952 1.00 85.12 93 VAL A C 1
ATOM 728 O O . VAL A 1 93 ? 2.426 -0.774 0.553 1.00 85.12 93 VAL A O 1
ATOM 731 N N . ALA A 1 94 ? 1.286 0.225 2.216 1.00 81.69 94 ALA A N 1
ATOM 732 C CA . ALA A 1 94 ? 2.331 0.065 3.221 1.00 81.69 94 ALA A CA 1
ATOM 733 C C . ALA A 1 94 ? 2.603 -1.403 3.561 1.00 81.69 94 ALA A C 1
ATOM 735 O O . ALA A 1 94 ? 3.743 -1.852 3.483 1.00 81.69 94 ALA A O 1
ATOM 736 N N . THR A 1 95 ? 1.546 -2.159 3.851 1.00 83.75 95 THR A N 1
ATOM 737 C CA . THR A 1 95 ? 1.632 -3.589 4.163 1.00 83.75 95 THR A CA 1
ATOM 738 C C . THR A 1 95 ? 2.179 -4.394 2.983 1.00 83.75 95 THR A C 1
ATOM 740 O O . THR A 1 95 ? 2.989 -5.299 3.164 1.00 83.75 95 THR A O 1
ATOM 743 N N . ILE A 1 96 ? 1.780 -4.045 1.758 1.00 84.94 96 ILE A N 1
ATOM 744 C CA . ILE A 1 96 ? 2.249 -4.718 0.539 1.00 84.94 96 ILE A CA 1
ATOM 745 C C . ILE A 1 96 ? 3.726 -4.406 0.283 1.00 84.94 96 ILE A C 1
ATOM 747 O O . ILE A 1 96 ? 4.504 -5.306 -0.032 1.00 84.94 96 ILE A O 1
ATOM 751 N N . ALA A 1 97 ? 4.134 -3.146 0.446 1.00 82.69 97 ALA A N 1
ATOM 752 C CA . ALA A 1 97 ? 5.530 -2.747 0.322 1.00 82.69 97 ALA A CA 1
ATOM 753 C C . ALA A 1 97 ? 6.420 -3.469 1.343 1.00 82.69 97 ALA A C 1
ATOM 755 O O . ALA A 1 97 ? 7.457 -4.008 0.968 1.00 82.69 97 ALA A O 1
ATOM 756 N N . GLU A 1 98 ? 5.994 -3.533 2.607 1.00 81.00 98 GLU A N 1
ATOM 757 C CA . GLU A 1 98 ? 6.703 -4.253 3.669 1.00 81.00 98 GLU A CA 1
ATOM 758 C C . GLU A 1 98 ? 6.847 -5.746 3.346 1.00 81.00 98 GLU A C 1
ATOM 760 O O . GLU A 1 98 ? 7.936 -6.307 3.486 1.00 81.00 98 GLU A O 1
ATOM 765 N N . PHE A 1 99 ? 5.788 -6.375 2.828 1.00 80.25 99 PHE A N 1
ATOM 766 C CA . PHE A 1 99 ? 5.823 -7.774 2.406 1.00 80.25 99 PHE A CA 1
ATOM 767 C C . PHE A 1 99 ? 6.912 -8.038 1.356 1.00 80.25 99 PHE A C 1
ATOM 769 O O . PHE A 1 99 ? 7.697 -8.975 1.510 1.00 80.25 99 PHE A O 1
ATOM 776 N N . PHE A 1 100 ? 7.020 -7.195 0.324 1.00 77.88 100 PHE A N 1
ATOM 777 C CA . PHE A 1 100 ? 8.085 -7.331 -0.676 1.00 77.88 100 PHE A CA 1
ATOM 778 C C . PHE A 1 100 ? 9.462 -6.890 -0.154 1.00 77.88 100 PHE A C 1
ATOM 780 O O . PHE A 1 100 ? 10.478 -7.386 -0.637 1.00 77.88 100 PHE A O 1
ATOM 787 N N . GLN A 1 101 ? 9.523 -6.007 0.843 1.00 73.62 101 GLN A N 1
ATOM 788 C CA . GLN A 1 101 ? 10.782 -5.563 1.441 1.00 73.62 101 GLN A CA 1
ATOM 789 C C . GLN A 1 101 ? 11.428 -6.639 2.322 1.00 73.62 101 GLN A C 1
ATOM 791 O O . GLN A 1 101 ? 12.636 -6.847 2.238 1.00 73.62 101 GLN A O 1
ATOM 796 N N . VAL A 1 102 ? 10.632 -7.308 3.161 1.00 65.12 102 VAL A N 1
ATOM 797 C CA . VAL A 1 102 ? 11.095 -8.304 4.144 1.00 65.12 102 VAL A CA 1
ATOM 798 C C . VAL A 1 102 ? 11.094 -9.719 3.561 1.00 65.12 102 VAL A C 1
ATOM 800 O O . VAL A 1 102 ? 11.930 -10.544 3.922 1.00 65.12 102 VAL A O 1
ATOM 803 N N . GLY A 1 103 ? 10.167 -10.017 2.646 1.00 60.25 103 GLY A N 1
ATOM 804 C CA . GLY A 1 103 ? 10.032 -11.343 2.040 1.00 60.25 103 GLY A CA 1
ATOM 805 C C . GLY A 1 103 ? 11.143 -11.700 1.049 1.00 60.25 103 GLY A C 1
ATOM 806 O O . GLY A 1 103 ? 11.363 -12.881 0.778 1.00 60.25 103 GLY A O 1
ATOM 807 N N . LEU A 1 104 ? 11.860 -10.710 0.510 1.00 61.41 104 LEU A N 1
ATOM 808 C CA . LEU A 1 104 ? 12.951 -10.910 -0.443 1.00 61.41 104 LEU A CA 1
ATOM 809 C C . LEU A 1 104 ? 14.317 -10.761 0.245 1.00 61.41 104 LEU A C 1
ATOM 811 O O . LEU A 1 104 ? 14.552 -9.810 0.979 1.00 61.41 104 LEU A O 1
ATOM 815 N N . ASN A 1 105 ? 15.271 -11.647 -0.076 1.00 60.19 105 ASN A N 1
ATOM 816 C CA . ASN A 1 105 ? 16.666 -11.542 0.404 1.00 60.19 105 ASN A CA 1
ATOM 817 C C . ASN A 1 105 ? 17.324 -10.196 0.043 1.00 60.19 105 ASN A C 1
ATOM 819 O O . ASN A 1 105 ? 18.232 -9.729 0.725 1.00 60.19 105 ASN A O 1
ATOM 823 N N . LYS A 1 106 ? 16.872 -9.600 -1.063 1.00 64.62 106 LYS A N 1
ATOM 824 C CA . LYS A 1 106 ? 17.082 -8.208 -1.440 1.00 64.62 106 LYS A CA 1
ATOM 825 C C . LYS A 1 106 ? 15.691 -7.614 -1.595 1.00 64.62 106 LYS A C 1
ATOM 827 O O . LYS A 1 106 ? 15.012 -7.986 -2.547 1.00 64.62 106 LYS A O 1
ATOM 832 N N . GLY A 1 107 ? 15.269 -6.780 -0.650 1.00 71.19 107 GLY A N 1
ATOM 833 C CA . GLY A 1 107 ? 13.996 -6.065 -0.716 1.00 71.19 107 GLY A CA 1
ATOM 834 C C . GLY A 1 107 ? 13.845 -5.222 -1.989 1.00 71.19 107 GLY A C 1
ATOM 835 O O . GLY A 1 107 ? 14.696 -5.228 -2.880 1.00 71.19 107 GLY A O 1
ATOM 836 N N . VAL A 1 108 ? 12.752 -4.476 -2.079 1.00 80.44 108 VAL A N 1
ATOM 837 C CA . VAL A 1 108 ? 12.468 -3.629 -3.240 1.00 80.44 108 VAL A CA 1
ATOM 838 C C . VAL A 1 108 ? 13.401 -2.415 -3.241 1.00 80.44 108 VAL A C 1
ATOM 840 O O . VAL A 1 108 ? 13.548 -1.731 -2.230 1.00 80.44 108 VAL A O 1
ATOM 843 N N . ASP A 1 109 ? 14.018 -2.121 -4.387 1.00 81.75 109 ASP A N 1
ATOM 844 C CA . ASP A 1 109 ? 14.916 -0.972 -4.538 1.00 81.75 109 ASP A CA 1
ATOM 845 C C . ASP A 1 109 ? 14.138 0.339 -4.716 1.00 81.75 109 ASP A C 1
ATOM 847 O O . ASP A 1 109 ? 14.592 1.395 -4.284 1.00 81.75 109 ASP A O 1
ATOM 851 N N . ILE A 1 110 ? 12.968 0.302 -5.361 1.00 84.50 110 ILE A N 1
ATOM 852 C CA . ILE A 1 110 ? 12.135 1.489 -5.585 1.00 84.50 110 ILE A CA 1
ATOM 853 C C . ILE A 1 110 ? 10.649 1.145 -5.686 1.00 84.50 110 ILE A C 1
ATOM 855 O O . ILE A 1 110 ? 10.263 0.129 -6.269 1.00 84.50 110 ILE A O 1
ATOM 859 N N . ILE A 1 111 ? 9.815 2.035 -5.143 1.00 88.19 111 ILE A N 1
ATOM 860 C CA . ILE A 1 111 ? 8.360 1.961 -5.244 1.00 88.19 111 ILE A CA 1
ATOM 861 C C . ILE A 1 111 ? 7.869 3.122 -6.105 1.00 88.19 111 ILE A C 1
ATOM 863 O O . ILE A 1 111 ? 8.187 4.282 -5.847 1.00 88.19 111 ILE A O 1
ATOM 867 N N . ILE A 1 112 ? 7.083 2.810 -7.126 1.00 90.06 112 ILE A N 1
ATOM 868 C CA . ILE A 1 112 ? 6.542 3.768 -8.090 1.00 90.06 112 ILE A CA 1
ATOM 869 C C . ILE A 1 112 ? 5.034 3.809 -7.902 1.00 90.06 112 ILE A C 1
ATOM 871 O O . ILE A 1 112 ? 4.398 2.763 -7.909 1.00 90.06 112 ILE A O 1
ATOM 875 N N . ASN A 1 113 ? 4.454 4.996 -7.741 1.00 92.31 113 ASN A N 1
ATOM 876 C CA . ASN A 1 113 ? 3.004 5.154 -7.851 1.00 92.31 113 ASN A CA 1
ATOM 877 C C . ASN A 1 113 ? 2.686 5.606 -9.270 1.00 92.31 113 ASN A C 1
ATOM 879 O O . ASN A 1 113 ? 3.297 6.568 -9.732 1.00 92.31 113 ASN A O 1
ATOM 883 N N . ALA A 1 114 ? 1.747 4.931 -9.918 1.00 93.19 114 ALA A N 1
ATOM 884 C CA . ALA A 1 114 ? 1.344 5.211 -11.286 1.00 93.19 114 ALA A CA 1
ATOM 885 C C . ALA A 1 114 ? -0.178 5.110 -11.419 1.00 93.19 114 ALA A C 1
ATOM 887 O O . ALA A 1 114 ? -0.811 4.277 -10.767 1.00 93.19 114 ALA A O 1
ATOM 888 N N . SER A 1 115 ? -0.752 5.948 -12.271 1.00 92.12 115 SER A N 1
ATOM 889 C CA . SER A 1 115 ? -2.143 5.834 -12.729 1.00 92.12 115 SER A CA 1
ATOM 890 C C . SER A 1 115 ? -2.243 5.735 -14.249 1.00 92.12 115 SER A C 1
ATOM 892 O O . SER A 1 115 ? -3.289 5.368 -14.772 1.00 92.12 115 SER A O 1
ATOM 894 N N . SER A 1 116 ? -1.146 6.031 -14.946 1.00 90.06 116 SER A N 1
ATOM 895 C CA . SER A 1 116 ? -1.011 5.992 -16.395 1.00 90.06 116 SER A CA 1
ATOM 896 C C . SER A 1 116 ? 0.330 5.363 -16.797 1.00 90.06 116 SER A C 1
ATOM 898 O O . SER A 1 116 ? 1.263 5.273 -15.995 1.00 90.06 116 SER A O 1
ATOM 900 N N . MET A 1 117 ? 0.456 4.928 -18.054 1.00 87.81 117 MET A N 1
ATOM 901 C CA . MET A 1 117 ? 1.730 4.394 -18.560 1.00 87.81 117 MET A CA 1
ATOM 902 C C . MET A 1 117 ? 2.840 5.454 -18.583 1.00 87.81 117 MET A C 1
ATOM 904 O O . MET A 1 117 ? 4.009 5.102 -18.442 1.00 87.81 117 MET A O 1
ATOM 908 N N . ASP A 1 118 ? 2.476 6.733 -18.706 1.00 88.44 118 ASP A N 1
ATOM 909 C CA . ASP A 1 118 ? 3.414 7.859 -18.717 1.00 88.44 118 ASP A CA 1
ATOM 910 C C . ASP A 1 118 ? 4.119 8.038 -17.360 1.00 88.44 118 ASP A C 1
ATOM 912 O O . ASP A 1 118 ? 5.252 8.517 -17.304 1.00 88.44 118 ASP A O 1
ATOM 916 N N . ASP A 1 119 ? 3.496 7.585 -16.264 1.00 88.38 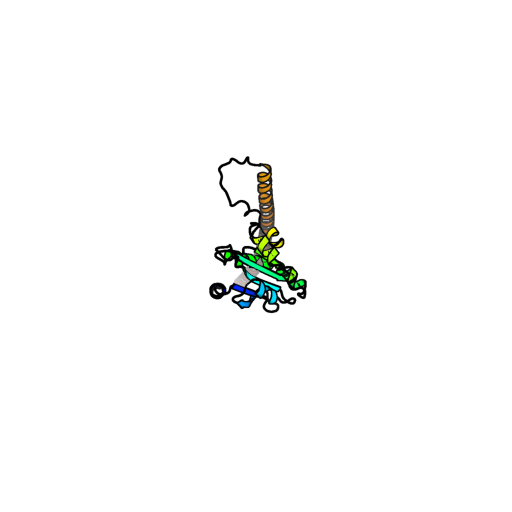119 ASP A N 1
ATOM 917 C CA . ASP A 1 119 ? 4.099 7.591 -14.924 1.00 88.38 119 ASP A CA 1
ATOM 918 C C . ASP A 1 119 ? 5.227 6.551 -14.774 1.00 88.38 119 ASP A C 1
ATOM 920 O O . ASP A 1 119 ? 5.992 6.580 -13.803 1.00 88.38 119 ASP A O 1
ATOM 924 N N . ILE A 1 120 ? 5.341 5.618 -15.724 1.00 88.81 120 ILE A N 1
ATOM 925 C CA . ILE A 1 120 ? 6.293 4.507 -15.705 1.00 88.81 120 ILE A CA 1
ATOM 926 C C . ILE A 1 120 ? 7.319 4.695 -16.832 1.00 88.81 120 ILE A C 1
ATOM 928 O O . ILE A 1 120 ? 7.428 3.886 -17.747 1.00 88.81 120 ILE A O 1
ATOM 932 N N . ASP A 1 121 ? 8.108 5.767 -16.766 1.00 87.88 121 ASP A N 1
ATOM 933 C CA . ASP A 1 121 ? 9.209 5.997 -17.711 1.00 87.88 121 ASP A CA 1
ATOM 934 C C . ASP A 1 121 ? 10.466 5.184 -17.323 1.00 87.88 121 ASP A C 1
ATOM 936 O O . ASP A 1 121 ? 11.086 5.466 -16.288 1.00 87.88 121 ASP A O 1
ATOM 940 N N . PRO A 1 122 ? 10.919 4.219 -18.154 1.00 85.56 122 PRO A N 1
ATOM 941 C CA . PRO A 1 122 ? 12.123 3.434 -17.886 1.00 85.56 122 PRO A CA 1
ATOM 942 C C . PRO A 1 122 ? 13.383 4.280 -17.667 1.00 85.56 122 PRO A C 1
ATOM 944 O O . PRO A 1 122 ? 14.233 3.904 -16.859 1.00 85.56 122 PRO A O 1
ATOM 947 N N . SER A 1 123 ? 13.511 5.416 -18.362 1.00 84.56 123 SER A N 1
ATOM 948 C CA . SER A 1 123 ? 14.670 6.304 -18.241 1.00 84.56 123 SER A CA 1
ATOM 949 C C . SER A 1 123 ? 14.685 6.999 -16.879 1.00 84.56 123 SER A C 1
ATOM 951 O O . SER A 1 123 ? 15.689 6.946 -16.163 1.00 84.56 123 SER A O 1
ATOM 953 N N . ALA A 1 124 ? 13.553 7.585 -16.474 1.00 85.25 124 ALA A N 1
ATOM 954 C CA . ALA A 1 124 ? 13.400 8.192 -15.154 1.00 85.25 124 ALA A CA 1
ATOM 955 C C . ALA A 1 124 ? 13.598 7.174 -14.018 1.00 85.25 124 ALA A C 1
ATOM 957 O O . ALA A 1 124 ? 14.238 7.482 -13.010 1.00 85.25 124 ALA A O 1
ATOM 958 N N . ILE A 1 125 ? 13.089 5.950 -14.182 1.00 85.88 125 ILE A N 1
ATOM 959 C CA . ILE A 1 125 ? 13.256 4.861 -13.210 1.00 85.88 125 ILE A CA 1
ATOM 960 C C . ILE A 1 125 ? 14.727 4.465 -13.093 1.00 85.88 125 ILE A C 1
ATOM 962 O O . ILE A 1 125 ? 15.253 4.396 -11.982 1.00 85.88 125 ILE A O 1
ATOM 966 N N . GLY A 1 126 ? 15.409 4.263 -14.225 1.00 81.88 126 GLY A N 1
ATOM 967 C CA . GLY A 1 126 ? 16.840 3.972 -14.260 1.00 81.88 126 GLY A CA 1
ATOM 968 C C . GLY A 1 126 ? 17.653 5.053 -13.550 1.00 81.88 126 GLY A C 1
ATOM 969 O O . GLY A 1 126 ? 18.439 4.745 -12.659 1.00 81.88 126 GLY A O 1
ATOM 970 N N . GLN A 1 127 ? 17.387 6.327 -13.849 1.00 81.19 127 GLN A N 1
ATOM 971 C CA . GLN A 1 127 ? 18.074 7.451 -13.215 1.00 81.19 127 GLN A CA 1
ATOM 972 C C . GLN A 1 127 ? 17.841 7.513 -11.695 1.00 81.19 127 GLN A C 1
ATOM 974 O O . GLN A 1 127 ? 18.765 7.788 -10.925 1.00 81.19 127 GLN A O 1
ATOM 979 N N . ARG A 1 128 ? 16.615 7.237 -11.231 1.00 80.31 128 ARG A N 1
ATOM 980 C CA . ARG A 1 128 ? 16.311 7.166 -9.791 1.00 80.31 128 ARG A CA 1
ATOM 981 C C . ARG A 1 128 ? 17.071 6.032 -9.103 1.00 80.31 128 ARG A C 1
ATOM 983 O O . ARG A 1 128 ? 17.536 6.222 -7.984 1.00 80.31 128 ARG A O 1
ATOM 990 N N . LEU A 1 129 ? 17.241 4.897 -9.779 1.00 77.56 129 LEU A N 1
ATOM 991 C CA . LEU A 1 129 ? 18.012 3.759 -9.274 1.00 77.56 129 LEU A CA 1
ATOM 992 C C . LEU A 1 129 ? 19.529 4.024 -9.253 1.00 77.56 129 LEU A C 1
ATOM 994 O O . LEU A 1 129 ? 20.216 3.524 -8.363 1.00 77.56 129 LEU A O 1
ATOM 998 N N . THR A 1 130 ? 20.069 4.804 -10.198 1.00 74.06 130 THR A N 1
ATOM 999 C CA . THR A 1 130 ? 21.509 5.125 -10.259 1.00 74.06 130 THR A CA 1
ATOM 1000 C C . THR A 1 130 ? 21.928 6.220 -9.286 1.00 74.06 130 THR A C 1
ATOM 1002 O O . THR A 1 130 ? 23.047 6.194 -8.783 1.00 74.06 130 THR A O 1
ATOM 1005 N N . ASN A 1 131 ? 21.043 7.177 -8.993 1.00 68.31 131 ASN A N 1
ATOM 1006 C CA . ASN A 1 131 ? 21.367 8.353 -8.177 1.00 68.31 131 ASN A CA 1
ATOM 1007 C C . ASN A 1 131 ? 21.425 8.076 -6.661 1.00 68.31 131 ASN A C 1
ATOM 1009 O O . ASN A 1 131 ? 21.550 9.012 -5.875 1.00 68.31 131 ASN A O 1
ATOM 1013 N N . GLY A 1 132 ? 21.360 6.809 -6.236 1.00 55.31 132 GLY A N 1
ATOM 1014 C CA . GLY A 1 132 ? 21.746 6.399 -4.883 1.00 55.31 132 GLY A CA 1
ATOM 1015 C C . GLY A 1 132 ? 20.898 6.988 -3.756 1.00 55.31 132 GLY A C 1
ATOM 1016 O O . GLY A 1 132 ? 21.401 7.181 -2.654 1.00 55.31 132 GLY A O 1
ATOM 1017 N N . THR A 1 133 ? 19.620 7.277 -3.997 1.00 45.03 133 THR A N 1
ATOM 1018 C CA . THR A 1 133 ? 18.682 7.503 -2.891 1.00 45.03 133 THR A CA 1
ATOM 1019 C C . THR A 1 133 ? 18.114 6.137 -2.526 1.00 45.03 133 THR A C 1
ATOM 1021 O O . THR A 1 133 ? 17.511 5.493 -3.384 1.00 45.03 133 THR A O 1
ATOM 1024 N N . GLY A 1 134 ? 18.350 5.667 -1.293 1.00 50.84 134 GLY A N 1
ATOM 1025 C CA . GLY A 1 134 ? 17.713 4.455 -0.756 1.00 50.84 134 GLY A CA 1
ATOM 1026 C C . GLY A 1 134 ? 16.198 4.470 -0.995 1.00 50.84 134 GLY A C 1
ATOM 1027 O O . GLY A 1 134 ? 15.669 5.539 -1.312 1.00 50.84 134 GLY A O 1
ATOM 1028 N N . PRO A 1 135 ? 15.506 3.318 -0.875 1.00 45.41 135 PRO A N 1
ATOM 1029 C CA . PRO A 1 135 ? 14.200 3.078 -1.480 1.00 45.41 135 PRO A CA 1
ATOM 1030 C C . PRO A 1 135 ? 13.335 4.316 -1.371 1.00 45.41 135 PRO A C 1
ATOM 1032 O O . PRO A 1 135 ? 12.984 4.728 -0.262 1.00 45.41 135 PRO A O 1
ATOM 1035 N N . SER A 1 136 ? 13.105 4.964 -2.521 1.00 47.84 136 SER A N 1
ATOM 1036 C CA . SER A 1 136 ? 12.289 6.167 -2.605 1.00 47.84 136 SER A CA 1
ATOM 1037 C C . SER A 1 136 ? 10.883 5.736 -2.230 1.00 47.84 136 SER A C 1
ATOM 1039 O O . SER A 1 136 ? 10.090 5.268 -3.043 1.00 47.84 136 SER A O 1
ATOM 1041 N N . ALA A 1 137 ? 10.637 5.781 -0.927 1.00 50.28 137 ALA A N 1
ATOM 1042 C CA . ALA A 1 137 ? 9.357 5.576 -0.322 1.00 50.28 137 ALA A CA 1
ATOM 1043 C C . ALA A 1 137 ? 8.440 6.607 -0.971 1.00 50.28 137 ALA A C 1
ATOM 1045 O O . ALA A 1 137 ? 8.718 7.805 -0.903 1.00 50.28 137 ALA A O 1
ATOM 1046 N N . SER A 1 138 ? 7.371 6.133 -1.614 1.00 48.34 138 SER A N 1
ATOM 1047 C CA . SER A 1 138 ? 6.186 6.928 -1.947 1.00 48.34 138 SER A CA 1
ATOM 1048 C C . SER A 1 138 ? 5.968 8.016 -0.884 1.00 48.34 138 SER A C 1
ATOM 1050 O O . SER A 1 138 ? 6.115 7.689 0.289 1.00 48.34 138 SER A O 1
ATOM 1052 N N . PRO A 1 139 ? 5.555 9.257 -1.205 1.00 48.47 139 PRO A N 1
ATOM 1053 C CA . PRO A 1 139 ? 5.266 10.285 -0.194 1.00 48.47 139 PRO A CA 1
ATOM 1054 C C . PRO A 1 139 ? 4.351 9.793 0.944 1.00 48.47 139 PRO A C 1
ATOM 1056 O O . PRO A 1 139 ? 4.412 10.298 2.062 1.00 48.47 139 PRO A O 1
ATOM 1059 N N . VAL A 1 140 ? 3.518 8.784 0.664 1.00 46.81 140 VAL A N 1
ATOM 1060 C CA . VAL A 1 140 ? 2.683 8.059 1.635 1.00 46.81 140 VAL A CA 1
ATOM 1061 C C . VAL A 1 140 ? 3.519 7.187 2.583 1.00 46.81 140 VAL A C 1
ATOM 1063 O O . VAL A 1 140 ? 3.321 7.231 3.792 1.00 46.81 140 VAL A O 1
ATOM 1066 N N . LEU A 1 141 ? 4.497 6.448 2.061 1.00 48.00 141 LEU A N 1
ATOM 1067 C CA . LEU A 1 141 ? 5.464 5.669 2.837 1.00 48.00 141 LEU A CA 1
ATOM 1068 C C . LEU A 1 141 ? 6.491 6.560 3.555 1.00 48.00 141 LEU A C 1
ATOM 1070 O O . LEU A 1 141 ? 6.867 6.251 4.679 1.00 48.00 141 LEU A O 1
ATOM 1074 N N . SER A 1 142 ? 6.895 7.700 2.978 1.00 49.50 142 SER A N 1
ATOM 1075 C CA . SER A 1 142 ? 7.771 8.673 3.651 1.00 49.50 142 SER A CA 1
ATOM 1076 C C . SER A 1 142 ? 7.098 9.276 4.889 1.00 49.50 142 SER A C 1
ATOM 1078 O O . SER A 1 142 ? 7.778 9.602 5.854 1.00 49.50 142 SER A O 1
ATOM 1080 N N . ARG A 1 143 ? 5.760 9.401 4.881 1.00 48.72 143 ARG A N 1
ATOM 1081 C CA . ARG A 1 143 ? 4.962 9.812 6.053 1.00 48.72 143 ARG A CA 1
ATOM 1082 C C . ARG A 1 143 ? 4.805 8.704 7.099 1.00 48.72 143 ARG A C 1
ATOM 1084 O O . ARG A 1 143 ? 4.519 9.020 8.248 1.00 48.72 143 ARG A O 1
ATOM 1091 N N . LEU A 1 144 ? 4.964 7.439 6.705 1.00 41.88 144 LEU A N 1
ATOM 1092 C CA . LEU A 1 144 ? 4.856 6.267 7.583 1.00 41.88 144 LEU A CA 1
ATOM 1093 C C . LEU A 1 144 ? 6.203 5.802 8.147 1.00 41.88 144 LEU A C 1
ATOM 1095 O O . LEU A 1 144 ? 6.213 5.062 9.127 1.00 41.88 144 LEU A O 1
ATOM 1099 N N . ARG A 1 145 ? 7.335 6.254 7.591 1.00 42.88 145 ARG A N 1
ATOM 1100 C CA . ARG A 1 145 ? 8.638 6.076 8.237 1.00 42.88 145 ARG A CA 1
ATOM 1101 C C . ARG A 1 145 ? 8.668 6.901 9.519 1.00 42.88 145 ARG A C 1
ATOM 1103 O O . ARG A 1 145 ? 8.763 8.129 9.481 1.00 42.88 145 ARG A O 1
ATOM 1110 N N . THR A 1 146 ? 8.592 6.232 10.670 1.00 38.31 146 THR A N 1
ATOM 1111 C CA . THR A 1 146 ? 9.086 6.840 11.903 1.00 38.31 146 THR A CA 1
ATOM 1112 C C . THR A 1 146 ? 10.564 7.148 11.699 1.00 38.31 146 THR A C 1
ATOM 1114 O O . THR A 1 146 ? 11.276 6.475 10.952 1.00 38.31 146 THR A O 1
ATOM 1117 N N . LYS A 1 147 ? 11.009 8.245 12.299 1.00 47.25 147 LYS A N 1
ATOM 1118 C CA . LYS A 1 147 ? 12.296 8.910 12.068 1.00 47.25 147 LYS A CA 1
ATOM 1119 C C . LYS A 1 147 ? 13.503 8.115 12.609 1.00 47.25 147 LYS A C 1
ATOM 1121 O O . LYS A 1 147 ? 14.494 8.719 13.006 1.00 47.25 147 LYS A O 1
ATOM 1126 N N . ASP A 1 148 ? 13.392 6.790 12.665 1.00 47.06 148 ASP A N 1
ATOM 1127 C CA . ASP A 1 148 ? 14.282 5.890 13.396 1.00 47.06 148 ASP A CA 1
ATOM 1128 C C . ASP A 1 148 ? 15.300 5.177 12.488 1.00 47.06 148 ASP A C 1
ATOM 1130 O O . ASP A 1 148 ? 16.317 4.701 12.983 1.00 47.06 148 ASP A O 1
ATOM 1134 N N . GLU A 1 149 ? 15.100 5.148 11.163 1.00 43.53 149 GLU A N 1
ATOM 1135 C CA . GLU A 1 149 ? 15.975 4.387 10.247 1.00 43.53 149 GLU A CA 1
ATOM 1136 C C . GLU A 1 149 ? 17.039 5.212 9.498 1.00 43.53 149 GLU A C 1
ATOM 1138 O O . GLU A 1 149 ? 17.894 4.632 8.835 1.00 43.53 149 GLU A O 1
ATOM 1143 N N . GLU A 1 150 ? 17.068 6.545 9.608 1.00 44.25 150 GLU A N 1
ATOM 1144 C CA . GLU A 1 150 ? 18.069 7.362 8.885 1.00 44.25 150 GLU A CA 1
ATOM 1145 C C . GLU A 1 150 ? 19.447 7.439 9.566 1.00 44.25 150 GLU A C 1
ATOM 1147 O O . GLU A 1 150 ? 20.341 8.100 9.046 1.00 44.25 150 GLU A O 1
ATOM 1152 N N . ASN A 1 151 ? 19.665 6.768 10.703 1.00 43.53 151 ASN A N 1
ATOM 1153 C CA . ASN A 1 151 ? 20.918 6.909 11.463 1.00 43.53 151 ASN A CA 1
ATOM 1154 C C . ASN A 1 151 ? 21.762 5.631 11.568 1.00 43.53 151 ASN A C 1
ATOM 1156 O O . ASN A 1 151 ? 22.657 5.541 12.409 1.00 43.53 151 ASN A O 1
ATOM 1160 N N . ALA A 1 152 ? 21.495 4.641 10.720 1.00 44.12 152 ALA A N 1
ATOM 1161 C CA . ALA A 1 152 ? 22.241 3.392 10.700 1.00 44.12 152 ALA A CA 1
ATOM 1162 C C . ALA A 1 152 ? 23.239 3.348 9.537 1.00 44.12 152 ALA A C 1
ATOM 1164 O O . ALA A 1 152 ? 23.118 2.483 8.684 1.00 44.12 152 ALA A O 1
ATOM 1165 N N . GLU A 1 153 ? 24.231 4.247 9.502 1.00 40.44 153 GLU A N 1
ATOM 1166 C CA . GLU A 1 153 ? 25.541 3.912 8.923 1.00 40.44 153 GLU A CA 1
ATOM 1167 C C . GLU A 1 153 ? 26.648 4.919 9.294 1.00 40.44 153 GLU A C 1
ATOM 1169 O O . GLU A 1 153 ? 26.481 6.132 9.223 1.00 40.44 153 GLU A O 1
ATOM 1174 N N . HIS A 1 154 ? 27.815 4.359 9.634 1.00 39.81 154 HIS A N 1
ATOM 1175 C CA . HIS A 1 154 ? 29.116 4.998 9.887 1.00 39.81 154 HIS A CA 1
ATOM 1176 C C . HIS A 1 154 ? 29.430 5.471 11.324 1.00 39.81 154 HIS A C 1
ATOM 1178 O O . HIS A 1 154 ? 29.476 6.658 11.644 1.00 39.81 154 HIS A O 1
ATOM 1184 N N . VAL A 1 155 ? 29.788 4.514 12.190 1.00 35.53 155 VAL A N 1
ATOM 1185 C CA . VAL A 1 155 ? 30.477 4.775 13.468 1.00 35.53 155 VAL A CA 1
ATOM 1186 C C . VAL A 1 155 ? 31.943 5.165 13.236 1.00 35.53 155 VAL A C 1
ATOM 1188 O O . VAL A 1 155 ? 32.861 4.362 13.378 1.00 35.53 155 VAL A O 1
ATOM 1191 N N . GLY A 1 156 ? 32.168 6.432 12.894 1.00 41.78 156 GLY A N 1
ATOM 1192 C CA . GLY A 1 156 ? 33.441 7.110 13.135 1.00 41.78 156 GLY A CA 1
ATOM 1193 C C . GLY A 1 156 ? 33.407 7.751 14.521 1.00 41.78 156 GLY A C 1
ATOM 1194 O O . GLY A 1 156 ? 32.482 8.495 14.838 1.00 41.78 156 GLY A O 1
ATOM 1195 N N . THR A 1 157 ? 34.387 7.463 15.379 1.00 45.69 157 THR A N 1
ATOM 1196 C CA . THR A 1 157 ? 34.473 8.061 16.719 1.00 45.69 157 THR A CA 1
ATOM 1197 C C . THR A 1 157 ? 34.631 9.577 16.608 1.00 45.69 157 THR A C 1
ATOM 1199 O O . THR A 1 157 ? 35.715 10.079 16.320 1.00 45.69 157 THR A O 1
ATOM 1202 N N . THR A 1 158 ? 33.561 10.334 16.828 1.00 38.38 158 THR A N 1
ATOM 1203 C CA . THR A 1 158 ? 33.620 11.783 17.040 1.00 38.38 158 THR A CA 1
ATOM 1204 C C . THR A 1 158 ? 32.525 12.169 18.022 1.00 38.38 158 THR A C 1
ATOM 1206 O O . THR A 1 158 ? 31.350 11.880 17.817 1.00 38.38 158 THR A O 1
ATOM 1209 N N . TYR A 1 159 ? 32.936 12.792 19.123 1.00 47.16 159 TYR A N 1
ATOM 1210 C CA . TYR A 1 159 ? 32.062 13.273 20.186 1.00 47.16 159 TYR A CA 1
ATOM 1211 C C . TYR A 1 159 ? 31.020 14.242 19.606 1.00 47.16 159 TYR A C 1
ATOM 1213 O O . TYR A 1 159 ? 31.382 15.313 19.117 1.00 47.16 159 TYR A O 1
ATOM 1221 N N . GLN A 1 160 ? 29.734 13.891 19.657 1.00 52.50 160 GLN A N 1
ATOM 1222 C CA . GLN A 1 160 ? 28.657 14.837 19.372 1.00 52.50 160 GLN A CA 1
ATOM 1223 C C . GLN A 1 160 ? 28.177 15.460 20.680 1.00 52.50 160 GLN A C 1
ATOM 1225 O O . GLN A 1 160 ? 27.852 14.768 21.642 1.00 52.50 160 GLN A O 1
ATOM 1230 N N . LYS A 1 161 ? 28.156 16.793 20.723 1.00 58.44 161 LYS A N 1
ATOM 1231 C CA . LYS A 1 161 ? 27.676 17.553 21.876 1.00 58.44 161 LYS A CA 1
ATOM 1232 C C . LYS A 1 161 ? 26.165 17.353 22.003 1.00 58.44 161 LYS A C 1
ATOM 1234 O O . LYS A 1 161 ? 25.421 17.757 21.113 1.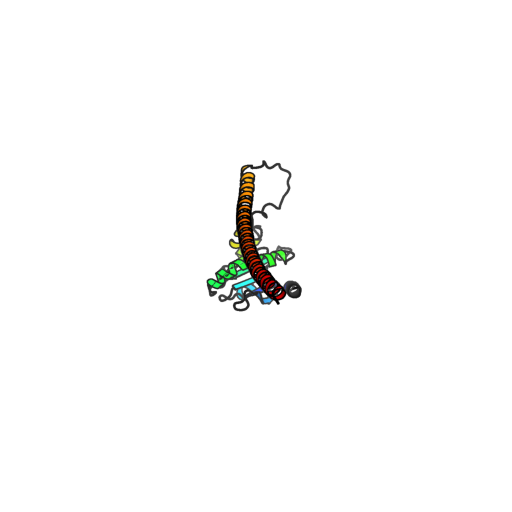00 58.44 161 LYS A O 1
ATOM 1239 N N . THR A 1 162 ? 25.735 16.743 23.104 1.00 49.66 162 THR A N 1
ATOM 1240 C CA . THR A 1 162 ? 24.327 16.483 23.417 1.00 49.66 162 THR A CA 1
ATOM 1241 C C . THR A 1 162 ? 23.518 17.774 23.330 1.00 49.66 162 THR A C 1
ATOM 1243 O O . THR A 1 162 ? 23.794 18.746 24.038 1.00 49.66 162 THR A O 1
ATOM 1246 N N . ASN A 1 163 ? 22.537 17.803 22.429 1.00 57.22 163 ASN A N 1
ATOM 1247 C CA . ASN A 1 163 ? 21.633 18.934 22.273 1.00 57.22 163 ASN A CA 1
ATOM 1248 C C . ASN A 1 163 ? 20.439 18.749 23.224 1.00 57.22 163 ASN A C 1
ATOM 1250 O O . ASN A 1 163 ? 19.490 18.034 22.902 1.00 57.22 163 ASN A O 1
ATOM 1254 N N . ALA A 1 164 ? 20.504 19.378 24.403 1.00 51.84 164 ALA A N 1
ATOM 1255 C CA . ALA A 1 164 ? 19.517 19.255 25.487 1.00 51.84 164 ALA A CA 1
ATOM 1256 C C . ALA A 1 164 ? 18.070 19.573 25.055 1.00 51.84 164 ALA A C 1
ATOM 1258 O O . ALA A 1 164 ? 17.109 19.094 25.652 1.00 51.84 164 ALA A O 1
ATOM 1259 N N . GLU A 1 165 ? 17.898 20.345 23.983 1.00 54.53 165 GLU A N 1
ATOM 1260 C CA . GLU A 1 165 ? 16.587 20.718 23.450 1.00 54.53 165 GLU A CA 1
ATOM 1261 C C . GLU A 1 165 ? 15.849 19.539 22.784 1.00 54.53 165 GLU A C 1
ATOM 1263 O O . GLU A 1 165 ? 14.618 19.488 22.782 1.00 54.53 165 GLU A O 1
ATOM 1268 N N . ILE A 1 166 ? 16.593 18.567 22.241 1.00 56.28 166 ILE A N 1
ATOM 1269 C CA . ILE A 1 166 ? 16.040 17.350 21.623 1.00 56.28 166 ILE A CA 1
ATOM 1270 C C . ILE A 1 166 ? 15.632 16.344 22.707 1.00 56.28 166 ILE A C 1
ATOM 1272 O O . ILE A 1 166 ? 14.595 15.692 22.591 1.00 56.28 166 ILE A O 1
ATOM 1276 N N . GLU A 1 167 ? 16.403 16.270 23.789 1.00 55.72 167 GLU A N 1
ATOM 1277 C CA . GLU A 1 167 ? 16.144 15.378 24.922 1.00 55.72 167 GLU A CA 1
ATOM 1278 C C . GLU A 1 167 ? 14.914 15.834 25.726 1.00 55.72 167 GLU A C 1
ATOM 1280 O O . GLU A 1 167 ? 14.014 15.038 25.995 1.00 55.72 167 GLU A O 1
ATOM 1285 N N . MET A 1 168 ? 14.778 17.145 25.959 1.00 42.91 168 MET A N 1
ATOM 1286 C CA . MET A 1 168 ? 13.599 17.746 26.600 1.00 42.91 168 MET A CA 1
ATOM 1287 C C . MET A 1 168 ? 12.297 17.520 25.806 1.00 42.91 168 MET A C 1
ATOM 1289 O O . MET A 1 168 ? 11.236 17.333 26.399 1.00 42.91 168 MET A O 1
ATOM 1293 N N . LYS A 1 169 ? 12.351 17.498 24.463 1.00 54.97 169 LYS A N 1
ATOM 1294 C CA . LYS A 1 169 ? 11.168 17.239 23.613 1.00 54.97 169 LYS A CA 1
ATOM 1295 C C . LYS A 1 169 ? 10.758 15.764 23.566 1.00 54.97 169 LYS A C 1
ATOM 1297 O O . LYS A 1 169 ? 9.585 15.479 23.330 1.00 54.97 169 LYS A O 1
ATOM 1302 N N . ARG A 1 170 ? 11.697 14.836 23.777 1.00 51.06 170 ARG A N 1
ATOM 1303 C CA . ARG A 1 170 ? 11.425 13.390 23.808 1.00 51.06 170 ARG A CA 1
ATOM 1304 C C . ARG A 1 170 ? 10.739 12.979 25.114 1.00 51.06 170 ARG A C 1
ATOM 1306 O O . ARG A 1 170 ? 9.719 12.302 25.061 1.00 51.06 170 ARG A O 1
ATOM 1313 N N . ILE A 1 171 ? 11.236 13.483 26.244 1.00 53.16 171 ILE A N 1
ATOM 1314 C CA . ILE A 1 171 ? 10.701 13.185 27.582 1.00 53.16 171 ILE A CA 1
ATOM 1315 C C . ILE A 1 171 ? 9.276 13.744 27.747 1.00 53.16 171 ILE A C 1
ATOM 1317 O O . ILE A 1 171 ? 8.376 13.026 28.165 1.00 53.16 171 ILE A O 1
ATOM 1321 N N . ASN A 1 172 ? 9.024 14.978 27.294 1.00 55.81 172 ASN A N 1
ATOM 1322 C CA . ASN A 1 172 ? 7.708 15.622 27.422 1.00 55.81 172 ASN A CA 1
ATOM 1323 C C . ASN A 1 172 ? 6.589 14.877 26.656 1.00 55.81 172 ASN A C 1
ATOM 1325 O O . ASN A 1 172 ? 5.448 14.805 27.106 1.00 55.81 172 ASN A O 1
ATOM 1329 N N . ARG A 1 173 ? 6.908 14.268 25.505 1.00 48.62 173 ARG A N 1
ATOM 1330 C CA . ARG A 1 173 ? 5.921 13.531 24.702 1.00 48.62 173 ARG A CA 1
ATOM 1331 C C . ARG A 1 173 ? 5.563 12.177 25.318 1.00 48.62 173 ARG A C 1
ATOM 1333 O O . ARG A 1 173 ? 4.391 11.814 25.293 1.00 48.62 173 ARG A O 1
ATOM 1340 N N . GLU A 1 174 ? 6.539 11.434 25.836 1.00 55.50 174 GLU A N 1
ATOM 1341 C CA . GLU A 1 174 ? 6.300 10.150 26.516 1.00 55.50 174 GLU A CA 1
ATOM 1342 C C . GLU A 1 174 ? 5.524 10.360 27.826 1.00 55.50 174 GLU A C 1
ATOM 1344 O O . GLU A 1 174 ? 4.526 9.677 28.053 1.00 55.50 174 GLU A O 1
ATOM 1349 N N . GLU A 1 175 ? 5.880 11.385 28.608 1.00 68.81 175 GLU A N 1
ATOM 1350 C CA . GLU A 1 175 ? 5.144 11.770 29.818 1.00 68.81 175 GLU A CA 1
ATOM 1351 C C . GLU A 1 175 ? 3.689 12.153 29.520 1.00 68.81 175 GLU A C 1
ATOM 1353 O O . GLU A 1 175 ? 2.792 11.753 30.259 1.00 68.81 175 GLU A O 1
ATOM 1358 N N . PHE A 1 176 ? 3.421 12.857 28.415 1.00 53.34 176 PHE A N 1
ATOM 1359 C CA . PHE A 1 176 ? 2.060 13.238 28.029 1.00 53.34 176 PHE A CA 1
ATOM 1360 C C . PHE A 1 176 ? 1.172 12.021 27.725 1.00 53.34 176 PHE A C 1
ATOM 1362 O O . PHE A 1 176 ? 0.035 11.946 28.198 1.00 53.34 176 PHE A O 1
ATOM 1369 N N . TRP A 1 177 ? 1.687 11.044 26.969 1.00 55.56 177 TRP A N 1
ATOM 1370 C CA . TRP A 1 177 ? 0.941 9.819 26.660 1.00 55.56 177 TRP A CA 1
ATOM 1371 C C . TRP A 1 177 ? 0.782 8.916 27.885 1.00 55.56 177 TRP A C 1
ATOM 1373 O O . TRP A 1 177 ? -0.289 8.337 28.073 1.00 55.56 177 TRP A O 1
ATOM 1383 N N . GLU A 1 178 ? 1.798 8.822 28.745 1.00 74.75 178 GLU A N 1
ATOM 1384 C CA . GLU A 1 178 ? 1.679 8.100 30.014 1.00 74.75 178 GLU A CA 1
ATOM 1385 C C . GLU A 1 178 ? 0.675 8.753 30.961 1.00 74.75 178 GLU A C 1
ATOM 1387 O O . GLU A 1 178 ? -0.102 8.052 31.607 1.00 74.75 178 GLU A O 1
ATOM 1392 N N . GLN A 1 179 ? 0.665 10.082 31.045 1.00 71.06 179 GLN A N 1
ATOM 1393 C CA . GLN A 1 179 ? -0.243 10.819 31.911 1.00 71.06 179 GLN A CA 1
ATOM 1394 C C . GLN A 1 179 ? -1.691 10.693 31.432 1.00 71.06 179 GLN A C 1
ATOM 1396 O O . GLN A 1 179 ? -2.557 10.381 32.246 1.00 71.06 179 GLN A O 1
ATOM 1401 N N . ALA A 1 180 ? -1.938 10.805 30.123 1.00 68.88 180 ALA A N 1
ATOM 1402 C CA . ALA A 1 180 ? -3.258 10.575 29.537 1.00 68.88 180 ALA A CA 1
ATOM 1403 C C . ALA A 1 180 ? -3.747 9.129 29.748 1.00 68.88 180 ALA A C 1
ATOM 1405 O O . ALA A 1 180 ? -4.899 8.905 30.117 1.00 68.88 180 ALA A O 1
ATOM 1406 N N . LYS A 1 181 ? -2.863 8.135 29.577 1.00 72.25 181 LYS A N 1
ATOM 1407 C CA . LYS A 1 181 ? -3.195 6.721 29.808 1.00 72.25 181 LYS A CA 1
ATOM 1408 C C . LYS A 1 181 ? -3.499 6.441 31.282 1.00 72.25 181 LYS A C 1
ATOM 1410 O O . LYS A 1 181 ? -4.471 5.754 31.585 1.00 72.25 181 LYS A O 1
ATOM 1415 N N . ARG A 1 182 ? -2.698 7.005 32.191 1.00 76.31 182 ARG A N 1
ATOM 1416 C CA . ARG A 1 182 ? -2.883 6.889 33.643 1.00 76.31 182 ARG A CA 1
ATOM 1417 C C . ARG A 1 182 ? -4.192 7.537 34.089 1.00 76.31 182 ARG A C 1
ATOM 1419 O O . ARG A 1 182 ? -4.887 6.962 34.916 1.00 76.31 182 ARG A O 1
ATOM 1426 N N . GLU A 1 183 ? -4.547 8.693 33.530 1.00 73.62 183 GLU A N 1
ATOM 1427 C CA . GLU A 1 183 ? -5.812 9.381 33.809 1.00 73.62 183 GLU A CA 1
ATOM 1428 C C . GLU A 1 183 ? -7.026 8.580 33.305 1.00 73.62 183 GLU A C 1
ATOM 1430 O O . GLU A 1 183 ? -8.014 8.433 34.028 1.00 73.62 183 GLU A O 1
ATOM 1435 N N . GLU A 1 184 ? -6.942 7.972 32.115 1.00 71.81 184 GLU A N 1
ATOM 1436 C CA . GLU A 1 184 ? -8.017 7.118 31.597 1.00 71.81 184 GLU A CA 1
ATOM 1437 C C . GLU A 1 184 ? -8.179 5.812 32.396 1.00 71.81 184 GLU A C 1
ATOM 1439 O O . GLU A 1 184 ? -9.308 5.373 32.641 1.00 71.81 184 GLU A O 1
ATOM 1444 N N . GLU A 1 185 ? -7.077 5.198 32.834 1.00 78.81 185 GLU A N 1
ATOM 1445 C CA . GLU A 1 185 ? -7.104 4.023 33.713 1.00 78.81 185 GLU A CA 1
ATOM 1446 C C . GLU A 1 185 ? -7.714 4.356 35.080 1.00 78.81 185 GLU A C 1
ATOM 1448 O O . GLU A 1 185 ? -8.560 3.604 35.567 1.00 78.81 185 GLU A O 1
ATOM 1453 N N . LEU A 1 186 ? -7.374 5.511 35.663 1.00 86.25 186 LEU A N 1
ATOM 1454 C CA . LEU A 1 186 ? -7.942 5.956 36.939 1.00 86.25 186 LEU A CA 1
ATOM 1455 C C . LEU A 1 186 ? -9.451 6.204 36.827 1.00 86.25 186 LEU A C 1
ATOM 1457 O O . LEU A 1 186 ? -10.213 5.763 37.686 1.00 86.25 186 LEU A O 1
ATOM 1461 N N . ARG A 1 187 ? -9.896 6.823 35.725 1.00 81.19 187 ARG A N 1
ATOM 1462 C CA . ARG A 1 187 ? -11.323 7.029 35.435 1.00 81.19 187 ARG A CA 1
ATOM 1463 C C . ARG A 1 187 ? -12.078 5.699 35.343 1.00 81.19 187 ARG A C 1
ATOM 1465 O O . ARG A 1 187 ? -13.150 5.561 35.928 1.00 81.19 187 ARG A O 1
ATOM 1472 N N . LYS A 1 188 ? -11.514 4.707 34.642 1.00 79.25 188 LYS A N 1
ATOM 1473 C CA . LYS A 1 188 ? -12.109 3.362 34.527 1.00 79.25 188 LYS A CA 1
ATOM 1474 C C . LYS A 1 188 ? -12.154 2.634 35.870 1.00 79.25 188 LYS A C 1
ATOM 1476 O O . LYS A 1 188 ? -13.145 1.967 36.160 1.00 79.25 188 LYS A O 1
ATOM 1481 N N . GLU A 1 189 ? -11.117 2.765 36.694 1.00 79.62 189 GLU A N 1
ATOM 1482 C CA . GLU A 1 189 ? -11.063 2.124 38.011 1.00 79.62 189 GLU A CA 1
ATOM 1483 C C . GLU A 1 189 ? -12.075 2.746 38.988 1.00 79.62 189 GLU A C 1
ATOM 1485 O O . GLU A 1 189 ? -12.749 2.016 39.716 1.00 79.62 189 GLU A O 1
ATOM 1490 N N . GLU A 1 190 ? -12.264 4.070 38.960 1.00 82.06 190 GLU A N 1
ATOM 1491 C CA . GLU A 1 190 ? -13.302 4.744 39.750 1.00 82.06 190 GLU A CA 1
ATOM 1492 C C . GLU A 1 190 ? -14.721 4.337 39.329 1.00 82.06 190 GLU A C 1
ATOM 1494 O O . GLU A 1 190 ? -15.564 4.069 40.189 1.00 82.06 190 GLU A O 1
ATOM 1499 N N . GLU A 1 191 ? -14.992 4.239 38.023 1.00 83.50 191 GLU A N 1
ATOM 1500 C CA . GLU A 1 191 ? -16.273 3.738 37.504 1.00 83.50 191 GLU A CA 1
ATOM 1501 C C . GLU A 1 191 ? -16.513 2.282 37.926 1.00 83.50 191 GLU A C 1
ATOM 1503 O O . GLU A 1 191 ? -17.601 1.932 38.394 1.00 83.50 191 GLU A O 1
ATOM 1508 N N . ARG A 1 192 ? -15.480 1.434 37.837 1.00 82.69 192 ARG A N 1
ATOM 1509 C CA . ARG A 1 192 ? -15.539 0.030 38.262 1.00 82.69 192 ARG A CA 1
ATOM 1510 C C . ARG A 1 192 ? -15.805 -0.088 39.759 1.00 82.69 192 ARG A C 1
ATOM 1512 O O . ARG A 1 192 ? -16.632 -0.906 40.162 1.00 82.69 192 ARG A O 1
ATOM 1519 N N . LYS A 1 193 ? -15.136 0.729 40.575 1.00 89.44 193 LYS A N 1
ATOM 1520 C CA . LYS A 1 193 ? -15.297 0.744 42.031 1.00 89.44 193 LYS A CA 1
ATOM 1521 C C . LYS A 1 193 ? -16.700 1.195 42.430 1.00 89.44 193 LYS A C 1
ATOM 1523 O O . LYS A 1 193 ? -17.351 0.484 43.188 1.00 89.44 193 LYS A O 1
ATOM 1528 N N . LYS A 1 194 ? -17.210 2.285 41.844 1.00 90.06 194 LYS A N 1
ATOM 1529 C CA . LYS A 1 194 ? -18.592 2.745 42.068 1.00 90.06 194 LYS A CA 1
ATOM 1530 C C . LYS A 1 194 ? -19.621 1.681 41.693 1.00 90.06 194 LYS A C 1
ATOM 1532 O O . LYS A 1 194 ? -20.537 1.428 42.464 1.00 90.06 194 LYS A O 1
ATOM 1537 N N . ALA A 1 195 ? -19.438 1.000 40.561 1.00 89.12 195 ALA A N 1
ATOM 1538 C CA . ALA A 1 195 ? -20.348 -0.064 40.139 1.00 89.12 195 ALA A CA 1
ATOM 1539 C C . ALA A 1 195 ? -20.309 -1.298 41.063 1.00 89.12 195 ALA A C 1
ATOM 1541 O O . ALA A 1 195 ? -21.297 -2.022 41.171 1.00 89.12 195 ALA A O 1
ATOM 1542 N N . VAL A 1 196 ? -19.170 -1.586 41.702 1.00 89.44 196 VAL A N 1
ATOM 1543 C CA . VAL A 1 196 ? -19.063 -2.661 42.705 1.00 89.44 196 VAL A CA 1
ATOM 1544 C C . VAL A 1 196 ? -19.717 -2.246 44.020 1.00 89.44 196 VAL A C 1
ATOM 1546 O O . VAL A 1 196 ? -20.492 -3.029 44.558 1.00 89.44 196 VAL A O 1
ATOM 1549 N N . GLU A 1 197 ? -19.464 -1.028 44.501 1.00 89.94 197 GLU A N 1
ATOM 1550 C CA . GLU A 1 197 ? -20.086 -0.496 45.721 1.00 89.94 197 GLU A CA 1
ATOM 1551 C C . GLU A 1 197 ? -21.614 -0.415 45.587 1.00 89.94 197 GLU A C 1
ATOM 1553 O O . GLU A 1 197 ? -22.338 -0.812 46.496 1.00 89.94 197 GLU A O 1
ATOM 1558 N N . GLU A 1 198 ? -22.123 0.024 44.434 1.00 88.06 198 GLU A N 1
ATOM 1559 C CA . GLU A 1 198 ? -23.562 0.075 44.163 1.00 88.06 198 GLU A CA 1
ATOM 1560 C C . GLU A 1 198 ? -24.194 -1.325 44.145 1.00 88.06 198 GLU A C 1
ATOM 1562 O O . GLU A 1 198 ? -25.251 -1.534 44.741 1.00 88.06 198 GLU A O 1
ATOM 1567 N N . ARG A 1 199 ? -23.520 -2.310 43.530 1.00 84.12 199 ARG A N 1
ATOM 1568 C CA . ARG A 1 199 ? -23.962 -3.714 43.562 1.00 84.12 199 ARG A CA 1
ATOM 1569 C C . ARG A 1 199 ? -23.984 -4.278 44.979 1.00 84.12 199 ARG A C 1
ATOM 1571 O O . ARG A 1 199 ? -24.983 -4.879 45.358 1.00 84.12 199 ARG A O 1
ATOM 1578 N N . GLN A 1 200 ? -22.927 -4.054 45.759 1.00 87.69 200 GLN A N 1
ATOM 1579 C CA . GLN A 1 200 ? -22.851 -4.516 47.148 1.00 87.69 200 GLN A CA 1
ATOM 1580 C C . GLN A 1 200 ? -23.949 -3.899 48.006 1.00 87.69 200 GLN A C 1
ATOM 1582 O O . GLN A 1 200 ? -24.642 -4.613 48.723 1.00 87.69 200 GLN A O 1
ATOM 1587 N N . ARG A 1 201 ? -24.174 -2.589 47.876 1.00 91.88 201 ARG A N 1
ATOM 1588 C CA . ARG A 1 201 ? -25.237 -1.902 48.608 1.00 91.88 201 ARG A CA 1
ATOM 1589 C C . ARG A 1 201 ? -26.619 -2.464 48.267 1.00 91.88 201 ARG A C 1
ATOM 1591 O O . ARG A 1 201 ? -27.436 -2.669 49.160 1.00 91.88 201 ARG A O 1
ATOM 1598 N N . PHE A 1 202 ? -26.876 -2.738 46.989 1.00 82.75 202 PHE A N 1
ATOM 1599 C CA . PHE A 1 202 ? -28.140 -3.332 46.559 1.00 82.75 202 PHE A CA 1
ATOM 1600 C C . PHE A 1 202 ? -28.321 -4.764 47.092 1.00 82.75 202 PHE A C 1
ATOM 1602 O O . PHE A 1 202 ? -29.422 -5.146 47.487 1.00 82.75 202 PHE A O 1
ATOM 1609 N N . GLU A 1 203 ? -27.249 -5.559 47.134 1.00 86.50 203 GLU A N 1
ATOM 1610 C CA . GLU A 1 203 ? -27.260 -6.902 47.727 1.00 86.50 203 GLU A CA 1
ATOM 1611 C C . GLU A 1 203 ? -27.503 -6.865 49.244 1.00 86.50 203 GLU A C 1
ATOM 1613 O O . GLU A 1 203 ? -28.319 -7.640 49.745 1.00 86.50 203 GLU A O 1
ATOM 1618 N N . GLU A 1 204 ? -26.865 -5.942 49.970 1.00 88.94 204 GLU A N 1
ATOM 1619 C CA . GLU A 1 204 ? -27.063 -5.752 51.412 1.00 88.94 204 GLU A CA 1
ATOM 1620 C C . GLU A 1 204 ? -28.499 -5.328 51.746 1.00 88.94 204 GLU A C 1
ATOM 1622 O O . GLU A 1 204 ? -29.128 -5.930 52.619 1.00 88.94 204 GLU A O 1
ATOM 1627 N N . GLU A 1 205 ? -29.055 -4.353 51.015 1.00 89.00 205 GLU A N 1
ATOM 1628 C CA . GLU A 1 205 ? -30.444 -3.909 51.198 1.00 89.00 205 GLU A CA 1
ATOM 1629 C C . GLU A 1 205 ? -31.441 -5.055 50.935 1.00 89.00 205 GLU A C 1
ATOM 1631 O O . GLU A 1 205 ? -32.404 -5.233 51.689 1.00 89.00 205 GLU A O 1
ATOM 1636 N N . ARG A 1 206 ? -31.188 -5.892 49.916 1.00 89.56 206 ARG A N 1
ATOM 1637 C CA . ARG A 1 206 ? -32.000 -7.090 49.643 1.00 89.56 206 ARG A CA 1
ATOM 1638 C C . ARG A 1 206 ? -31.911 -8.126 50.758 1.00 89.56 206 ARG A C 1
ATOM 1640 O O . ARG A 1 206 ? -32.947 -8.620 51.203 1.00 89.56 206 ARG A O 1
ATOM 1647 N N . MET A 1 207 ? -30.702 -8.443 51.218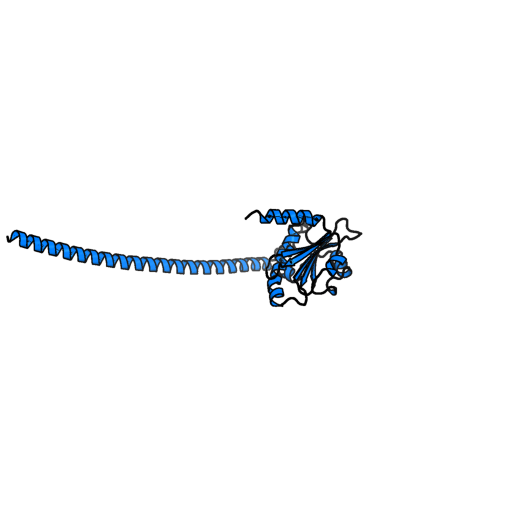 1.00 87.56 207 MET A N 1
ATOM 1648 C CA . MET A 1 207 ? -30.503 -9.410 52.299 1.00 87.56 207 MET A CA 1
ATOM 1649 C C . MET A 1 207 ? -31.145 -8.946 53.609 1.00 87.56 207 MET A C 1
ATOM 1651 O O . MET A 1 207 ? -31.720 -9.755 54.339 1.00 87.56 207 MET A O 1
ATOM 1655 N N . GLU A 1 208 ? -31.090 -7.650 53.924 1.00 91.50 208 GLU A N 1
ATOM 1656 C CA . GLU A 1 208 ? -31.703 -7.134 55.146 1.00 91.50 208 GLU A CA 1
ATOM 1657 C C . GLU A 1 208 ? -33.237 -7.205 55.099 1.00 91.50 208 GLU A C 1
ATOM 1659 O O . GLU A 1 208 ? -33.869 -7.512 56.117 1.00 91.50 208 GLU A O 1
ATOM 1664 N N . LEU A 1 209 ? -33.838 -6.972 53.927 1.00 88.12 209 LEU A N 1
ATOM 1665 C CA . LEU A 1 209 ? -35.277 -7.132 53.725 1.00 88.12 209 LEU A CA 1
ATOM 1666 C C . LEU A 1 209 ? -35.702 -8.595 53.900 1.00 88.12 209 LEU A C 1
ATOM 1668 O O . LEU A 1 209 ? -36.624 -8.873 54.669 1.00 88.12 209 LEU A O 1
ATOM 1672 N N . GLU A 1 210 ? -34.986 -9.529 53.269 1.00 87.38 210 GLU A N 1
ATOM 1673 C CA . GLU A 1 210 ? -35.238 -10.968 53.412 1.00 87.38 210 GLU A CA 1
ATOM 1674 C C . GLU A 1 210 ? -35.103 -11.423 54.875 1.00 87.38 210 GLU A C 1
ATOM 1676 O O . GLU A 1 210 ? -35.946 -12.177 55.371 1.00 87.38 210 GLU A O 1
ATOM 1681 N N . ARG A 1 211 ? -34.108 -10.906 55.612 1.00 90.81 211 ARG A N 1
ATOM 1682 C CA . ARG A 1 211 ? -33.933 -11.185 57.047 1.00 90.81 211 ARG A CA 1
ATOM 1683 C C . ARG A 1 211 ? -35.096 -10.658 57.887 1.00 90.81 211 ARG A C 1
ATOM 1685 O O . ARG A 1 211 ? -35.600 -11.386 58.741 1.00 90.81 211 ARG A O 1
ATOM 1692 N N . LYS A 1 212 ? -35.541 -9.416 57.663 1.00 92.38 212 LYS A N 1
ATOM 1693 C CA . LYS A 1 212 ? -36.683 -8.837 58.397 1.00 92.38 212 LYS A CA 1
ATOM 1694 C C . LYS A 1 212 ? -37.964 -9.623 58.136 1.00 92.38 212 LYS A C 1
ATOM 1696 O O . LYS A 1 212 ? -38.685 -9.934 59.082 1.00 92.38 212 LYS A O 1
ATOM 1701 N N . GLU A 1 213 ? -38.214 -10.012 56.887 1.00 88.75 213 GLU A N 1
ATOM 1702 C CA . GLU A 1 213 ? -39.349 -10.874 56.554 1.00 88.75 213 GLU A CA 1
ATOM 1703 C C . GLU A 1 213 ? -39.260 -12.242 57.241 1.00 88.75 213 GLU A C 1
ATOM 1705 O O . GLU A 1 213 ? -40.264 -12.742 57.751 1.00 88.75 213 GLU A O 1
ATOM 1710 N N . GLN A 1 214 ? -38.072 -12.853 57.278 1.00 88.31 214 GLN A N 1
ATOM 1711 C CA . GLN A 1 214 ? -37.844 -14.121 57.972 1.00 88.31 214 GLN A CA 1
ATOM 1712 C C . GLN A 1 214 ? -38.165 -14.001 59.468 1.00 88.31 214 GLN A C 1
ATOM 1714 O O . GLN A 1 214 ? -38.907 -14.822 60.008 1.00 88.31 214 GLN A O 1
ATOM 1719 N N . GLU A 1 215 ? -37.671 -12.951 60.125 1.00 92.31 215 GLU A N 1
ATOM 1720 C CA . GLU A 1 215 ? -37.912 -12.689 61.546 1.00 92.31 215 GLU A CA 1
ATOM 1721 C C . GLU A 1 215 ? -39.394 -12.435 61.848 1.00 92.31 215 GLU A C 1
ATOM 1723 O O . GLU A 1 215 ? -39.912 -12.916 62.859 1.00 92.31 215 GLU A O 1
ATOM 1728 N N . GLU A 1 216 ? -40.111 -11.720 60.977 1.00 92.75 216 GLU A N 1
ATOM 1729 C CA . GLU A 1 216 ? -41.559 -11.544 61.117 1.00 92.75 216 GLU A CA 1
ATOM 1730 C C . GLU A 1 216 ? -42.324 -12.857 60.932 1.00 92.75 216 GLU A C 1
ATOM 1732 O O . GLU A 1 216 ? -43.243 -13.147 61.707 1.00 92.75 216 GLU A O 1
ATOM 1737 N N . ARG A 1 217 ? -41.942 -13.671 59.938 1.00 87.56 217 ARG A N 1
ATOM 1738 C CA . ARG A 1 217 ? -42.530 -15.000 59.715 1.00 87.56 217 ARG A CA 1
ATOM 1739 C C . ARG A 1 217 ? -42.327 -15.894 60.935 1.00 87.56 217 ARG A C 1
ATOM 1741 O O . ARG A 1 217 ? -43.289 -16.511 61.394 1.00 87.56 217 ARG A O 1
ATOM 1748 N N . GLU A 1 218 ? -41.123 -15.913 61.500 1.00 89.81 218 GLU A N 1
ATOM 1749 C CA . GLU A 1 218 ? -40.819 -16.672 62.713 1.00 89.81 218 GLU A CA 1
ATOM 1750 C C . GLU A 1 218 ? -41.580 -16.157 63.936 1.00 89.81 218 GLU A C 1
ATOM 1752 O O . GLU A 1 218 ? -42.124 -16.963 64.686 1.00 89.81 218 GLU A O 1
ATOM 1757 N N . LYS A 1 219 ? -41.685 -14.837 64.139 1.00 93.19 219 LYS A N 1
ATOM 1758 C CA . LYS A 1 219 ? -42.484 -14.269 65.241 1.00 93.19 219 LYS A CA 1
ATOM 1759 C C . LYS A 1 219 ? -43.951 -14.673 65.137 1.00 93.19 219 LYS A C 1
ATOM 1761 O O . LYS A 1 219 ? -44.524 -15.127 66.124 1.00 93.19 219 LYS A O 1
ATOM 1766 N N . ARG A 1 220 ? -44.546 -14.577 63.941 1.00 88.94 220 ARG A N 1
ATOM 1767 C CA . ARG A 1 220 ? -45.926 -15.033 63.690 1.00 88.94 220 ARG A CA 1
ATOM 1768 C C . ARG A 1 220 ? -46.087 -16.538 63.888 1.00 88.94 220 ARG A C 1
ATOM 1770 O O . ARG A 1 220 ? -47.178 -16.995 64.214 1.00 88.94 220 ARG A O 1
ATOM 1777 N N . TYR A 1 221 ? -45.044 -17.321 63.632 1.00 86.50 221 TYR A N 1
ATOM 1778 C CA . TYR A 1 221 ? -45.058 -18.759 63.879 1.00 86.50 221 TYR A CA 1
ATOM 1779 C C . TYR A 1 221 ? -44.990 -19.068 65.383 1.00 86.50 221 TYR A C 1
ATOM 1781 O O . TYR A 1 221 ? -45.870 -19.758 65.885 1.00 86.50 221 TYR A O 1
ATOM 1789 N N . ARG A 1 222 ? -44.044 -18.467 66.120 1.00 90.69 222 ARG A N 1
ATOM 1790 C CA . ARG A 1 222 ? -43.893 -18.646 67.578 1.00 90.69 222 ARG A CA 1
ATOM 1791 C C . ARG A 1 222 ? -45.111 -18.177 68.371 1.00 90.69 222 ARG A C 1
ATOM 1793 O O . ARG A 1 222 ? -45.482 -18.820 69.344 1.00 90.69 222 ARG A O 1
ATOM 1800 N N . GLU A 1 223 ? -45.728 -17.068 67.968 1.00 89.25 223 GLU A N 1
ATOM 1801 C CA . GLU A 1 223 ? -46.943 -16.566 68.620 1.00 89.25 223 GLU A CA 1
ATOM 1802 C C . GLU A 1 223 ? -48.119 -17.531 68.420 1.00 89.25 223 GLU A C 1
ATOM 1804 O O . GLU A 1 223 ? -48.827 -17.850 69.370 1.00 89.25 223 GLU A O 1
ATOM 1809 N N . ARG A 1 224 ? -48.277 -18.075 67.203 1.00 84.62 224 ARG A N 1
ATOM 1810 C CA . ARG A 1 224 ? -49.276 -19.118 66.930 1.00 84.62 224 ARG A CA 1
ATOM 1811 C C . ARG A 1 224 ? -49.012 -20.390 67.733 1.00 84.62 224 ARG A C 1
ATOM 1813 O O . ARG A 1 224 ? -49.957 -20.945 68.276 1.00 84.62 224 ARG A O 1
ATOM 1820 N N . GLU A 1 225 ? -47.761 -20.840 67.835 1.00 86.75 225 GLU A N 1
ATOM 1821 C CA . GLU A 1 225 ? -47.407 -21.993 68.678 1.00 86.75 225 GLU A CA 1
ATOM 1822 C C . GLU A 1 225 ? -47.732 -21.752 70.154 1.00 86.75 225 GLU A C 1
ATOM 1824 O O . GLU A 1 225 ? -48.278 -22.642 70.799 1.00 86.75 225 GLU A O 1
ATOM 1829 N N . ARG A 1 226 ? -47.461 -20.551 70.683 1.00 89.56 226 ARG A N 1
ATOM 1830 C CA . ARG A 1 226 ? -47.788 -20.211 72.074 1.00 89.56 226 ARG A CA 1
ATOM 1831 C C . ARG A 1 226 ? -49.296 -20.252 72.329 1.00 89.56 226 ARG A C 1
ATOM 1833 O O . ARG A 1 226 ? -49.716 -20.878 73.291 1.00 89.56 226 ARG A O 1
ATOM 1840 N N . GLN A 1 227 ? -50.093 -19.668 71.433 1.00 85.62 227 GLN A N 1
ATOM 1841 C CA . GLN A 1 227 ? -51.559 -19.705 71.519 1.00 85.62 227 GLN A CA 1
ATOM 1842 C C . GLN A 1 227 ? -52.111 -21.138 71.438 1.00 85.62 227 GLN A C 1
ATOM 1844 O O . GLN A 1 227 ? -53.067 -21.474 72.134 1.00 85.62 227 GLN A O 1
ATOM 1849 N N . ILE A 1 228 ? -51.506 -21.999 70.609 1.00 81.75 228 ILE A N 1
ATOM 1850 C CA . ILE A 1 228 ? -51.877 -23.419 70.515 1.00 81.75 228 ILE A CA 1
ATOM 1851 C C . ILE A 1 228 ? -51.541 -24.165 71.815 1.00 81.75 228 ILE A C 1
ATOM 1853 O O . ILE A 1 228 ? -52.348 -24.973 72.269 1.00 81.75 228 ILE A O 1
ATOM 1857 N N . GLU A 1 229 ? -50.375 -23.913 72.412 1.00 82.06 229 GLU A N 1
ATOM 1858 C CA . GLU A 1 229 ? -49.952 -24.558 73.661 1.00 82.06 229 GLU A CA 1
ATOM 1859 C C . GLU A 1 229 ? -50.791 -24.095 74.864 1.00 82.06 229 GLU A C 1
ATOM 1861 O O . GLU A 1 229 ? -51.206 -24.929 75.666 1.00 82.06 229 GLU A O 1
ATOM 1866 N N . GLU A 1 230 ? -51.121 -22.803 74.959 1.00 84.31 230 GLU A N 1
ATOM 1867 C CA . GLU A 1 230 ? -52.040 -22.267 75.978 1.00 84.31 230 GLU A CA 1
ATOM 1868 C C . GLU A 1 230 ? -53.427 -22.923 75.869 1.00 84.31 230 GLU A C 1
ATOM 1870 O O . GLU A 1 230 ? -53.920 -23.492 76.842 1.00 84.31 230 GLU A O 1
ATOM 1875 N N . HIS A 1 231 ? -54.004 -22.983 74.662 1.00 75.31 231 HIS A N 1
ATOM 1876 C CA . HIS A 1 231 ? -55.283 -23.665 74.427 1.00 75.31 231 HIS A CA 1
ATOM 1877 C C . HIS A 1 231 ? -55.214 -25.182 74.710 1.00 75.31 231 HIS A C 1
ATOM 1879 O O . HIS A 1 231 ? -56.236 -25.821 74.967 1.00 75.31 231 HIS A O 1
ATOM 1885 N N . ARG A 1 232 ? -54.028 -25.798 74.650 1.00 75.56 232 ARG A N 1
ATOM 1886 C CA . ARG A 1 232 ? -53.828 -27.217 74.979 1.00 75.56 232 ARG A CA 1
ATOM 1887 C C . ARG A 1 232 ? -53.777 -27.472 76.485 1.00 75.56 232 ARG A C 1
ATOM 1889 O O . ARG A 1 232 ? -54.181 -28.549 76.903 1.00 75.56 232 ARG A O 1
ATOM 1896 N N . GLN A 1 233 ? -53.267 -26.526 77.272 1.00 70.06 233 GLN A N 1
ATOM 1897 C CA . GLN A 1 233 ? -53.191 -26.631 78.735 1.00 70.06 233 GLN A CA 1
ATOM 1898 C C . GLN A 1 233 ? -54.519 -26.299 79.433 1.00 70.06 233 GLN A C 1
ATOM 1900 O O . GLN A 1 233 ? -54.720 -26.705 80.574 1.00 70.06 233 GLN A O 1
ATOM 1905 N N . GLU A 1 234 ? -55.418 -25.577 78.758 1.00 65.12 234 GLU A N 1
ATOM 1906 C CA . GLU A 1 234 ? -56.772 -25.264 79.244 1.00 65.12 234 GLU A CA 1
ATOM 1907 C C . GLU A 1 234 ? -57.806 -26.392 79.020 1.00 65.12 234 GLU A C 1
ATOM 1909 O O . GLU A 1 234 ? -58.937 -26.285 79.501 1.00 65.12 234 GLU A O 1
ATOM 1914 N N . LEU A 1 235 ? -57.429 -27.468 78.314 1.00 53.28 235 LEU A N 1
ATOM 1915 C CA . LEU A 1 235 ? -58.229 -28.683 78.071 1.00 53.28 235 LEU A CA 1
ATOM 1916 C C . LEU A 1 235 ? -57.827 -29.826 79.012 1.00 53.28 235 LEU A C 1
ATOM 1918 O O . LEU A 1 235 ? -58.748 -30.547 79.461 1.00 53.28 235 LEU A O 1
#

Organism: Bagarius yarrelli (NCBI:txid175774)

Radius of gyration: 35.64 Å; chains: 1; bounding box: 93×49×100 Å

Foldseek 3Di:
DPVVVVVVVVVVVVLVVFQKWKWFDDDPDPDIDTPDTHNDALVVQLVVDDLQTFMKMWGWDDDPPDPDTAIEIEGEHHVNHDPVVVVVCLVVVQVVQVCQQVVDPHRHQEYFYDHHSVSRDPVVVVVVSVVPDGHPQDPSVVVVDDPPPPPPDDPDDDDDDDDVVVVVVVVVVVVVVVVVVVVVVVVVVVVVVVVVVVVVVVVVVVVVVVVVVVVVVVVVVVVVVVVVVVVVVVD

Sequence (235 aa):
MTQNILVYLIVFRSVFVFFRALYTYEDDSNDLVLASSGDGGLAEIMVTFDNSRIMYGFCSLKEATAALPRYILINWVGEDVPDARKCACASHVATIAEFFQVGLNKGVDIIINASSMDDIDPSAIGQRLTNGTGPSASPVLSRLRTKDEENAEHVGTTYQKTNAEIEMKRINREEFWEQAKREEELRKEEERKKAVEERQRFEEERMELERKEQEEREKRYRERERQIEEHRQEL